Protein AF-A0AAV3XRW1-F1 (afdb_monomer)

Radius of gyration: 23.7 Å; Cα contacts (8 Å, |Δi|>4): 310; chains: 1; bounding box: 44×61×62 Å

Solvent-accessible surface area (backbone atoms only — not comparable to full-atom values): 14346 Å² total; per-residue (Å²): 98,43,77,52,99,84,25,43,37,48,88,92,48,74,43,81,71,95,74,66,72,82,42,65,64,51,39,52,52,72,73,30,58,70,76,50,48,45,75,41,77,68,77,90,74,94,67,92,85,76,93,80,74,84,30,53,47,62,54,96,82,40,82,41,84,48,72,47,81,40,60,55,81,83,77,83,74,53,82,93,58,53,68,30,89,36,60,28,43,40,49,83,52,73,58,31,38,38,40,41,46,98,59,70,52,78,46,62,39,24,60,94,51,70,74,60,59,69,59,46,52,52,40,50,53,52,36,51,52,46,41,43,75,61,36,58,88,48,37,46,72,69,44,79,44,75,60,87,96,41,83,41,82,42,77,38,55,76,47,83,90,70,83,83,76,58,75,50,73,66,33,51,54,42,52,48,54,42,49,48,54,54,48,52,37,52,53,46,26,53,53,41,33,48,49,52,52,45,55,53,26,49,56,15,52,45,74,44,64,73,96,72,61,61,71,63,47,39,76,80,41,39,72,54,35,71,62,28,40,48,66,56,44,55,56,54,51,68,70,73,94

Nearest PDB structures (foldseek):
  7x3h-assembly1_A  TM=5.687E-01  e=5.439E-01  Clostridium botulinum
  3qku-assembly2_B  TM=2.071E-01  e=6.505E+00  Pyrococcus furiosus
  5c6d-assembly1_A  TM=1.950E-01  e=2.681E+00  Homo sapiens
  5gg4-assembly1_B  TM=1.757E-01  e=4.301E+00  Homo sapiens
  5gg4-assembly1_A  TM=1.624E-01  e=5.448E+00  Homo sapiens

Sequence (241 aa):
MRWKDNQLVWGKLKLLPIIDKDNPVIRHGLNSPVKYVRLLWHARCSTWGNPKTALARELNGKRRWYVQLINSGMPYQKEKNYVADGVISLDLNISNIAFVGDNAGLLPFADKVPTYSREIKALQRQMQRSQRCSNPENYETDCTSRVGRRTVVKKGKPKQGKRQWKKSKTYQKIARKKRELERRKSAYTKSQNRKIVNEILRHGKHIKTENVSVKSWQKRYGKAISAKSPGFVQSELARIS

Structure (mmCIF, N/CA/C/O backbone):
data_AF-A0AAV3XRW1-F1
#
_entry.id   AF-A0AAV3XRW1-F1
#
loop_
_atom_site.group_PDB
_atom_site.id
_atom_site.type_symbol
_atom_site.label_atom_id
_atom_site.label_alt_id
_atom_site.label_comp_id
_atom_site.label_asym_id
_atom_site.label_entity_id
_atom_site.label_seq_id
_atom_site.pdbx_PDB_ins_code
_atom_site.Cartn_x
_atom_site.Cartn_y
_atom_site.Cartn_z
_atom_site.occupancy
_atom_site.B_iso_or_equiv
_atom_site.auth_seq_id
_atom_site.auth_comp_id
_atom_site.auth_asym_id
_atom_site.auth_atom_id
_atom_site.pdbx_PDB_model_num
ATOM 1 N N . MET A 1 1 ? -3.288 -26.812 -5.254 1.00 86.56 1 MET A N 1
ATOM 2 C CA . MET A 1 1 ? -4.308 -25.945 -5.891 1.00 86.56 1 MET A CA 1
ATOM 3 C C . MET A 1 1 ? -3.853 -25.680 -7.311 1.00 86.56 1 MET A C 1
ATOM 5 O O . MET A 1 1 ? -2.663 -25.463 -7.499 1.00 86.56 1 MET A O 1
ATOM 9 N N . ARG A 1 2 ? -4.747 -25.750 -8.295 1.00 90.44 2 ARG A N 1
ATOM 10 C CA . ARG A 1 2 ? -4.391 -25.605 -9.714 1.00 90.44 2 ARG A CA 1
ATOM 11 C C . ARG A 1 2 ? -5.426 -24.775 -10.459 1.00 90.44 2 ARG A C 1
ATOM 13 O O . ARG A 1 2 ? -6.566 -24.673 -10.012 1.00 90.44 2 ARG A O 1
ATOM 20 N N . TRP A 1 3 ? -5.013 -24.201 -11.579 1.00 90.50 3 TRP A N 1
ATOM 21 C CA . TRP A 1 3 ? -5.903 -23.546 -12.526 1.00 90.50 3 TRP A CA 1
ATOM 22 C C . TRP A 1 3 ? -6.197 -24.515 -13.664 1.00 90.50 3 TRP A C 1
ATOM 24 O O . TRP A 1 3 ? -5.258 -25.062 -14.239 1.00 90.50 3 TRP A O 1
ATOM 34 N N . LYS A 1 4 ? -7.472 -24.778 -13.947 1.00 89.25 4 LYS A N 1
ATOM 35 C CA . LYS A 1 4 ? -7.891 -25.676 -15.028 1.00 89.25 4 LYS A CA 1
ATOM 36 C C . LYS A 1 4 ? -9.239 -25.220 -15.575 1.00 89.25 4 LYS A C 1
ATOM 38 O O . LYS A 1 4 ? -10.095 -24.838 -14.784 1.00 89.25 4 LYS A O 1
ATOM 43 N N . ASP A 1 5 ? -9.417 -25.253 -16.893 1.00 87.75 5 ASP A N 1
ATOM 44 C CA . ASP A 1 5 ? -10.692 -24.963 -17.567 1.00 87.75 5 ASP A CA 1
ATOM 45 C C . ASP A 1 5 ? -11.278 -23.585 -17.187 1.00 87.75 5 ASP A C 1
ATOM 47 O O . ASP A 1 5 ? -12.483 -23.423 -17.021 1.00 87.75 5 ASP A O 1
ATOM 51 N N . ASN A 1 6 ? -10.412 -22.578 -17.003 1.00 88.19 6 ASN A N 1
ATOM 52 C CA . ASN A 1 6 ? -10.758 -21.240 -16.490 1.00 88.19 6 ASN A CA 1
ATOM 53 C C . ASN A 1 6 ? -11.362 -21.219 -15.075 1.00 88.19 6 ASN A C 1
ATOM 55 O O . ASN A 1 6 ? -12.073 -20.283 -14.703 1.00 88.19 6 ASN A O 1
ATOM 59 N N . GLN A 1 7 ? -11.056 -22.231 -14.267 1.00 90.69 7 GLN A N 1
ATOM 60 C CA . GLN A 1 7 ? -11.514 -22.360 -12.892 1.00 90.69 7 GLN A CA 1
ATOM 61 C C . GLN A 1 7 ? -10.353 -22.617 -11.942 1.00 90.69 7 GLN A C 1
ATOM 63 O O . GLN A 1 7 ? -9.319 -23.201 -12.283 1.00 90.69 7 GLN A O 1
ATOM 68 N N . LEU A 1 8 ? -10.563 -22.221 -10.691 1.00 90.69 8 LEU A N 1
ATOM 69 C CA . LEU A 1 8 ? -9.693 -22.623 -9.607 1.00 90.69 8 LEU A CA 1
ATOM 70 C C . LEU A 1 8 ? -10.144 -23.974 -9.059 1.00 90.69 8 LEU A C 1
ATOM 72 O O . LEU A 1 8 ? -11.273 -24.105 -8.589 1.00 90.69 8 LEU A O 1
ATOM 76 N N . VAL A 1 9 ? -9.236 -24.946 -9.042 1.00 92.19 9 VAL A N 1
ATOM 77 C CA . VAL A 1 9 ? -9.485 -26.281 -8.494 1.00 92.19 9 VAL A CA 1
ATOM 78 C C . VAL A 1 9 ? -8.618 -26.514 -7.258 1.00 92.19 9 VAL A C 1
ATOM 80 O O . VAL A 1 9 ? -7.381 -26.448 -7.305 1.00 92.19 9 VAL A O 1
ATOM 83 N N . TRP A 1 10 ? -9.266 -26.832 -6.138 1.00 89.75 10 TRP A N 1
ATOM 84 C CA . TRP A 1 10 ? -8.613 -27.206 -4.887 1.00 89.75 10 TRP A CA 1
ATOM 85 C C . TRP A 1 10 ? -9.300 -28.429 -4.266 1.00 89.75 10 TRP A C 1
ATOM 87 O O . TRP A 1 10 ? -10.331 -28.322 -3.608 1.00 89.75 10 TRP A O 1
ATOM 97 N N . GLY A 1 11 ? -8.743 -29.619 -4.510 1.00 88.50 11 GLY A N 1
ATOM 98 C CA . GLY A 1 11 ? -9.411 -30.875 -4.155 1.00 88.50 11 GLY A CA 1
ATOM 99 C C . GLY A 1 11 ? -10.716 -31.028 -4.942 1.00 88.50 11 GLY A C 1
ATOM 100 O O . GLY A 1 11 ? -10.707 -30.916 -6.167 1.00 88.50 11 GLY A O 1
ATOM 101 N N . LYS A 1 12 ? -11.834 -31.235 -4.235 1.00 90.56 12 LYS A N 1
ATOM 102 C CA . LYS A 1 12 ? -13.187 -31.288 -4.822 1.00 90.56 12 LYS A CA 1
ATOM 103 C C . LYS A 1 12 ? -13.802 -29.900 -5.058 1.00 90.56 12 LYS A C 1
ATOM 105 O O . LYS A 1 12 ? -14.789 -29.788 -5.777 1.00 90.56 12 LYS A O 1
ATOM 110 N N . LEU A 1 13 ? -13.229 -28.843 -4.475 1.00 89.81 13 LEU A N 1
ATOM 111 C CA . LEU A 1 13 ? -13.735 -27.482 -4.616 1.00 89.81 13 LEU A CA 1
ATOM 112 C C . LEU A 1 13 ? -13.344 -26.910 -5.984 1.00 89.81 13 LEU A C 1
ATOM 114 O O . LEU A 1 13 ? -12.156 -26.796 -6.300 1.00 89.81 13 LEU A O 1
ATOM 118 N N . LYS A 1 14 ? -14.350 -26.511 -6.765 1.00 91.38 14 LYS A N 1
ATOM 119 C CA . LYS A 1 14 ? -14.199 -25.767 -8.019 1.00 91.38 14 LYS A CA 1
ATOM 120 C C . LYS A 1 14 ? -14.802 -24.380 -7.836 1.00 91.38 14 LYS A C 1
ATOM 122 O O . LYS A 1 14 ? -15.949 -24.263 -7.416 1.00 91.38 14 LYS A O 1
ATOM 127 N N . LEU A 1 15 ? -14.026 -23.334 -8.105 1.00 90.06 15 LEU A N 1
ATOM 128 C CA . LEU A 1 15 ? -14.470 -21.948 -7.961 1.00 90.06 15 LEU A CA 1
ATOM 129 C C . LEU A 1 15 ? -14.326 -21.198 -9.277 1.00 90.06 15 LEU A C 1
ATOM 131 O O . LEU A 1 15 ? -13.258 -21.209 -9.898 1.00 90.06 15 LEU A O 1
ATOM 135 N N . LEU A 1 16 ? -15.393 -20.488 -9.644 1.00 90.12 16 LEU A N 1
ATOM 136 C CA . LEU A 1 16 ? -15.370 -19.548 -10.751 1.00 90.12 16 LEU A CA 1
ATOM 137 C C . LEU A 1 16 ? -14.668 -18.249 -10.319 1.00 90.12 16 LEU A C 1
ATOM 139 O O . LEU A 1 16 ? -15.019 -17.660 -9.290 1.00 90.12 16 LEU A O 1
ATOM 143 N N . PRO A 1 17 ? -13.656 -17.798 -11.072 1.00 87.88 17 PRO A N 1
ATOM 144 C CA . PRO A 1 17 ? -12.938 -16.566 -10.792 1.00 87.88 17 PRO A CA 1
ATOM 145 C C . PRO A 1 17 ? -13.778 -15.340 -11.180 1.00 87.88 17 PRO A C 1
ATOM 147 O O . PRO A 1 17 ? -14.422 -15.315 -12.225 1.00 87.88 17 PRO A O 1
ATOM 150 N N . ILE A 1 18 ? -13.702 -14.272 -10.384 1.00 88.31 18 ILE A N 1
ATOM 151 C CA . ILE A 1 18 ? -14.182 -12.946 -10.800 1.00 88.31 18 ILE A CA 1
ATOM 152 C C . ILE A 1 18 ? -13.003 -12.233 -11.465 1.00 88.31 18 ILE A C 1
ATOM 154 O O . ILE A 1 18 ? -12.122 -11.713 -10.775 1.00 88.31 18 ILE A O 1
ATOM 158 N N . ILE A 1 19 ? -12.966 -12.261 -12.795 1.00 88.38 19 ILE A N 1
ATOM 159 C CA . ILE A 1 19 ? -11.892 -11.702 -13.623 1.00 88.38 19 ILE A CA 1
ATOM 160 C C . ILE A 1 19 ? -12.474 -10.879 -14.768 1.00 88.38 19 ILE A C 1
ATOM 162 O O . ILE A 1 19 ? -13.471 -11.258 -15.373 1.00 88.38 19 ILE A O 1
ATOM 166 N N . ASP A 1 20 ? -11.814 -9.767 -15.063 1.00 88.31 20 ASP A N 1
ATOM 167 C CA . ASP A 1 20 ? -12.063 -8.966 -16.256 1.00 88.31 20 ASP A CA 1
ATOM 168 C C . ASP A 1 20 ? -11.230 -9.549 -17.409 1.00 88.31 20 ASP A C 1
ATOM 170 O O . ASP A 1 20 ? -10.000 -9.450 -17.403 1.00 88.31 20 ASP A O 1
ATOM 174 N N . LYS A 1 21 ? -11.895 -10.227 -18.351 1.00 85.62 21 LYS A N 1
ATOM 175 C CA . LYS A 1 21 ? -11.248 -10.895 -19.494 1.00 85.62 21 LYS A CA 1
ATOM 176 C C . LYS A 1 21 ? -10.843 -9.917 -20.602 1.00 85.62 21 LYS A C 1
ATOM 178 O O . LYS A 1 21 ? -10.033 -10.276 -21.464 1.00 85.62 21 LYS A O 1
ATOM 183 N N . ASP A 1 22 ? -11.368 -8.697 -20.566 1.00 89.50 22 ASP A N 1
ATOM 184 C CA . ASP A 1 22 ? -11.094 -7.674 -21.571 1.00 89.50 22 ASP A CA 1
ATOM 185 C C . ASP A 1 22 ? -9.800 -6.922 -21.279 1.00 89.50 22 ASP A C 1
ATOM 187 O O . ASP A 1 22 ? -9.173 -6.355 -22.174 1.00 89.50 22 ASP A O 1
ATOM 191 N N . ASN A 1 23 ? -9.321 -7.004 -20.037 1.00 91.62 23 ASN A N 1
ATOM 192 C CA . ASN A 1 23 ? -8.037 -6.452 -19.659 1.00 91.62 23 ASN A CA 1
ATOM 193 C C . ASN A 1 23 ? -6.874 -7.192 -20.359 1.00 91.62 23 ASN A C 1
ATOM 195 O O . ASN A 1 23 ? -6.651 -8.376 -20.079 1.00 91.62 23 ASN A O 1
ATOM 199 N N . PRO A 1 24 ? -6.047 -6.508 -21.176 1.00 92.31 24 PRO A N 1
ATOM 200 C CA . PRO A 1 24 ? -4.989 -7.157 -21.955 1.00 92.31 24 PRO A CA 1
ATOM 201 C C . PRO A 1 24 ? -3.929 -7.836 -21.077 1.00 92.31 24 PRO A C 1
ATOM 203 O O . PRO A 1 24 ? -3.410 -8.889 -21.436 1.00 92.31 24 PRO A O 1
ATOM 206 N N . VAL A 1 25 ? -3.659 -7.298 -19.880 1.00 90.75 25 VAL A N 1
ATOM 207 C CA . VAL A 1 25 ? -2.708 -7.897 -18.927 1.00 90.75 25 VAL A CA 1
ATOM 208 C C . VAL A 1 25 ? -3.243 -9.219 -18.379 1.00 90.75 25 VAL A C 1
ATOM 210 O O . VAL A 1 25 ? -2.494 -10.185 -18.245 1.00 90.75 25 VAL A O 1
ATOM 213 N N . ILE A 1 26 ? -4.537 -9.260 -18.041 1.00 91.19 26 ILE A N 1
ATOM 214 C CA . ILE A 1 26 ? -5.182 -10.473 -17.524 1.00 91.19 26 ILE A CA 1
ATOM 215 C C . ILE A 1 26 ? -5.251 -11.513 -18.635 1.00 91.19 26 ILE A C 1
ATOM 217 O O . ILE A 1 26 ? -4.878 -12.657 -18.403 1.00 91.19 26 ILE A O 1
ATOM 221 N N . ARG A 1 27 ? -5.654 -11.108 -19.842 1.00 91.94 27 ARG A N 1
ATOM 222 C CA . ARG A 1 27 ? -5.711 -11.976 -21.021 1.00 91.94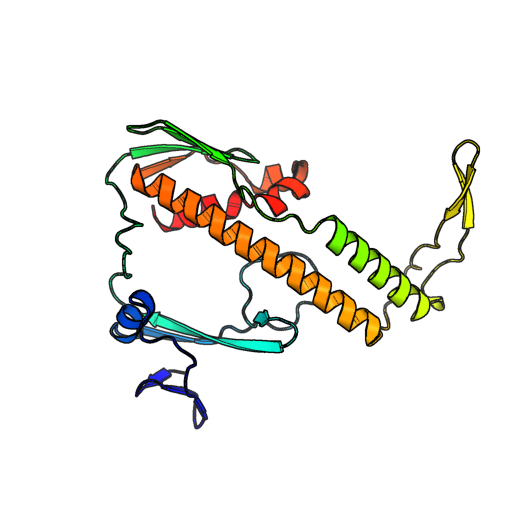 27 ARG A CA 1
ATOM 223 C C . ARG A 1 27 ? -4.355 -12.617 -21.324 1.00 91.94 27 ARG A C 1
ATOM 225 O O . ARG A 1 27 ? -4.279 -13.837 -21.422 1.00 91.94 27 ARG A O 1
ATOM 232 N N . HIS A 1 28 ? -3.281 -11.825 -21.370 1.00 92.38 28 HIS A N 1
ATOM 233 C CA . HIS A 1 28 ? -1.912 -12.334 -21.539 1.00 92.38 28 HIS A CA 1
ATOM 234 C C . HIS A 1 28 ? -1.535 -13.343 -20.453 1.00 92.38 28 HIS A C 1
ATOM 236 O O . HIS A 1 28 ? -1.019 -14.419 -20.743 1.00 92.38 28 HIS A O 1
ATOM 242 N N . GLY A 1 29 ? -1.836 -13.017 -19.193 1.00 91.25 29 GLY A N 1
ATOM 243 C CA . GLY A 1 29 ? -1.586 -13.908 -18.063 1.00 91.25 29 GLY A CA 1
ATOM 244 C C . GLY A 1 29 ? -2.379 -15.216 -18.134 1.00 91.25 29 GLY A C 1
ATOM 245 O O . GLY A 1 29 ? -1.841 -16.262 -17.800 1.00 91.25 29 GLY A O 1
ATOM 246 N N . LEU A 1 30 ? -3.633 -15.197 -18.587 1.00 90.62 30 LEU A N 1
ATOM 247 C CA . LEU A 1 30 ? -4.445 -16.412 -18.730 1.00 90.62 30 LEU A CA 1
ATOM 248 C C . LEU A 1 30 ? -3.988 -17.294 -19.898 1.00 90.62 30 LEU A C 1
ATOM 250 O O . LEU A 1 30 ? -4.107 -18.512 -19.803 1.00 90.62 30 LEU A O 1
ATOM 254 N N . ASN A 1 31 ? -3.432 -16.688 -20.948 1.00 91.19 31 ASN A N 1
ATOM 255 C CA . ASN A 1 31 ? -2.865 -17.399 -22.096 1.00 91.19 31 ASN A CA 1
ATOM 256 C C . ASN A 1 31 ? -1.447 -17.932 -21.827 1.00 91.19 31 ASN A C 1
ATOM 258 O O . ASN A 1 31 ? -0.942 -18.762 -22.577 1.00 91.19 31 ASN A O 1
ATOM 262 N N . SER A 1 32 ? -0.793 -17.467 -20.761 1.00 92.25 32 SER A N 1
ATOM 263 C CA . SER A 1 32 ? 0.550 -17.906 -20.384 1.00 92.25 32 SER A CA 1
ATOM 264 C C . SER A 1 32 ? 0.505 -19.189 -19.543 1.00 92.25 32 SER A C 1
ATOM 266 O O . SER A 1 32 ? -0.357 -19.303 -18.663 1.00 92.25 32 SER A O 1
ATOM 268 N N . PRO A 1 33 ? 1.470 -20.119 -19.686 1.00 92.56 33 PRO A N 1
ATOM 269 C CA . PRO A 1 33 ? 1.486 -21.335 -18.881 1.00 92.56 33 PRO A CA 1
ATOM 270 C C . PRO A 1 33 ? 1.571 -21.008 -17.383 1.00 92.56 33 PRO A C 1
ATOM 272 O O . PRO A 1 33 ? 2.365 -20.168 -16.944 1.00 92.56 33 PRO A O 1
ATOM 275 N N . VAL A 1 34 ? 0.721 -21.649 -16.580 1.00 92.75 34 VAL A N 1
ATOM 276 C CA . VAL A 1 34 ? 0.652 -21.429 -15.128 1.00 92.75 34 VAL A CA 1
ATOM 277 C C . VAL A 1 34 ? 1.646 -22.364 -14.441 1.00 92.75 34 VAL A C 1
ATOM 279 O O . VAL A 1 34 ? 1.444 -23.574 -14.436 1.00 92.75 34 VAL A O 1
ATOM 282 N N . LYS A 1 35 ? 2.691 -21.816 -13.806 1.00 92.06 35 LYS A N 1
ATOM 283 C CA . LYS A 1 35 ? 3.662 -22.600 -13.020 1.00 92.06 35 LYS A CA 1
ATOM 284 C C . LYS A 1 35 ? 3.025 -23.151 -11.752 1.00 92.06 35 LYS A C 1
ATOM 286 O O . LYS A 1 35 ? 3.121 -24.332 -11.446 1.00 92.06 35 LYS A O 1
ATOM 291 N N . TYR A 1 36 ? 2.399 -22.267 -10.983 1.00 91.44 36 TYR A N 1
ATOM 292 C CA . TYR A 1 36 ? 1.694 -22.641 -9.767 1.00 91.44 36 TYR A CA 1
ATOM 293 C C . TYR A 1 36 ? 0.658 -21.589 -9.394 1.00 91.44 36 TYR A C 1
ATOM 295 O O . TYR A 1 36 ? 0.683 -20.442 -9.847 1.00 91.44 36 TYR A O 1
ATOM 303 N N . VAL A 1 37 ? -0.264 -21.993 -8.528 1.00 90.75 37 VAL A N 1
ATOM 304 C CA . VAL A 1 37 ? -1.310 -21.123 -8.007 1.00 90.75 37 VAL A CA 1
ATOM 305 C C . VAL A 1 37 ? -1.124 -20.994 -6.506 1.00 90.75 37 VAL A C 1
ATOM 307 O O . VAL A 1 37 ? -1.083 -21.998 -5.794 1.00 90.75 37 VAL A O 1
ATOM 310 N N . ARG A 1 38 ? -1.041 -19.758 -6.009 1.00 87.56 38 ARG A N 1
ATOM 311 C CA . ARG A 1 38 ? -0.928 -19.492 -4.572 1.00 87.5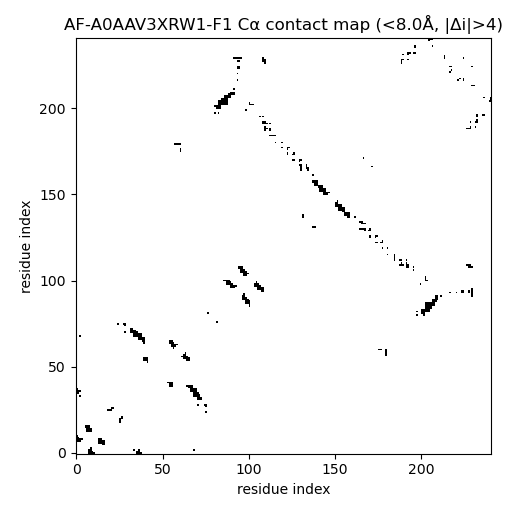6 38 ARG A CA 1
ATOM 312 C C . ARG A 1 38 ? -2.168 -18.800 -4.036 1.00 87.56 38 ARG A C 1
ATOM 314 O O . ARG A 1 38 ? -2.668 -17.834 -4.618 1.00 87.56 38 ARG A O 1
ATOM 321 N N . LEU A 1 39 ? -2.648 -19.289 -2.897 1.00 82.75 39 LEU A N 1
ATOM 322 C CA . LEU A 1 39 ? -3.676 -18.601 -2.136 1.00 82.75 39 LEU A CA 1
ATOM 323 C C . LEU A 1 39 ? -3.000 -17.460 -1.392 1.00 82.75 39 LEU A C 1
ATOM 325 O O . LEU A 1 39 ? -1.979 -17.652 -0.729 1.00 82.75 39 LEU A O 1
ATOM 329 N N . LEU A 1 40 ? -3.575 -16.271 -1.480 1.00 74.19 40 LEU A N 1
ATOM 330 C CA . LEU A 1 40 ? -3.111 -15.174 -0.661 1.00 74.19 40 LEU A CA 1
ATOM 331 C C . LEU A 1 40 ? -3.726 -15.334 0.747 1.00 74.19 40 LEU A C 1
ATOM 333 O O . LEU A 1 40 ? -4.891 -15.012 0.962 1.00 74.19 40 LEU A O 1
ATOM 337 N N . TRP A 1 41 ? -2.951 -15.850 1.715 1.00 54.16 41 TRP A N 1
ATOM 338 C CA . TRP A 1 41 ? -3.366 -16.043 3.117 1.00 54.16 41 TRP A CA 1
ATOM 339 C C . TRP A 1 41 ? -2.538 -15.217 4.122 1.00 54.16 41 TRP A C 1
ATOM 341 O O . TRP A 1 41 ? -1.315 -15.294 4.126 1.00 54.16 41 TRP A O 1
ATOM 351 N N . HIS A 1 42 ? -3.205 -14.503 5.041 1.00 54.38 42 HIS A N 1
ATOM 352 C CA . HIS A 1 42 ? -2.653 -14.165 6.364 1.00 54.38 42 HIS A CA 1
ATOM 353 C C . HIS A 1 42 ? -3.749 -14.176 7.437 1.00 54.38 42 HIS A C 1
ATOM 355 O O . HIS A 1 42 ? -4.873 -13.709 7.220 1.00 54.38 42 HIS A O 1
ATOM 361 N N . ALA A 1 43 ? -3.386 -14.690 8.613 1.00 38.50 43 ALA A N 1
ATOM 362 C CA . ALA A 1 43 ? -4.174 -14.623 9.832 1.00 38.50 43 ALA A CA 1
ATOM 363 C C . ALA A 1 43 ? -4.232 -13.182 10.365 1.00 38.50 43 ALA A C 1
ATOM 365 O O . ALA A 1 43 ? -3.369 -12.351 10.079 1.00 38.50 43 ALA A O 1
ATOM 366 N N . ARG A 1 44 ? -5.274 -12.880 11.146 1.00 36.31 44 ARG A N 1
ATOM 367 C CA . ARG A 1 44 ? -5.440 -11.600 11.846 1.00 36.31 44 ARG A CA 1
ATOM 368 C C . ARG A 1 44 ? -4.184 -11.306 12.679 1.00 36.31 44 ARG A C 1
ATOM 370 O O . ARG A 1 44 ? -4.053 -11.857 13.762 1.00 36.31 44 ARG A O 1
ATOM 377 N N . CYS A 1 45 ? -3.299 -10.421 12.224 1.00 33.16 45 CYS A N 1
ATOM 378 C CA . CYS A 1 45 ? -2.285 -9.863 13.112 1.00 33.16 45 CYS A CA 1
ATOM 379 C C . CYS A 1 45 ? -2.927 -8.716 13.900 1.00 33.16 45 CYS A C 1
ATOM 381 O O . CYS A 1 45 ? -3.338 -7.696 13.342 1.00 33.16 45 CYS A O 1
ATOM 383 N N . SER A 1 46 ? -3.085 -8.925 15.203 1.00 35.12 46 SER A N 1
ATOM 384 C CA . SER A 1 46 ? -3.602 -7.951 16.165 1.00 35.12 46 SER A CA 1
ATOM 385 C C . SER A 1 46 ? -2.568 -6.909 16.602 1.00 35.12 46 SER A C 1
ATOM 387 O O . SER A 1 46 ? -2.871 -6.111 17.488 1.00 35.12 46 SER A O 1
ATOM 389 N N . THR A 1 47 ? -1.385 -6.856 15.990 1.00 30.50 47 THR A N 1
ATOM 390 C CA . THR A 1 47 ? -0.294 -5.972 16.409 1.00 30.50 47 THR A CA 1
ATOM 391 C C . THR A 1 47 ? 0.303 -5.199 15.235 1.00 30.50 47 THR A C 1
ATOM 393 O O . THR A 1 47 ? 0.483 -5.691 14.124 1.00 30.50 47 THR A O 1
ATOM 396 N N . TRP A 1 48 ? 0.520 -3.912 15.495 1.00 36.09 48 TRP A N 1
ATOM 397 C CA . TRP A 1 48 ? 1.083 -2.929 14.581 1.00 36.09 48 TRP A CA 1
ATOM 398 C C . TRP A 1 48 ? 2.516 -3.297 14.187 1.00 36.09 48 TRP A C 1
ATOM 400 O O . TRP A 1 48 ? 3.327 -3.563 15.065 1.00 36.09 48 TRP A O 1
ATOM 410 N N . GLY A 1 49 ? 2.842 -3.200 12.893 1.00 34.50 49 GLY A N 1
ATOM 411 C CA . GLY A 1 49 ? 4.239 -3.083 12.456 1.00 34.50 49 GLY A CA 1
ATOM 412 C C . GLY A 1 49 ? 4.725 -4.062 11.388 1.00 34.50 49 GLY A C 1
ATOM 413 O O . GLY A 1 49 ? 5.757 -4.678 11.592 1.00 34.50 49 GLY A O 1
ATOM 414 N N . ASN A 1 50 ? 4.046 -4.182 10.240 1.00 33.50 50 ASN A N 1
ATOM 415 C CA . ASN A 1 50 ? 4.714 -4.337 8.932 1.00 33.50 50 ASN A CA 1
ATOM 416 C C . ASN A 1 50 ? 3.679 -4.333 7.788 1.00 33.50 50 ASN A C 1
ATOM 418 O O . ASN A 1 50 ? 2.871 -5.257 7.702 1.00 33.50 50 ASN A O 1
ATOM 422 N N . PRO A 1 51 ? 3.664 -3.345 6.875 1.00 40.66 51 PRO A N 1
ATOM 423 C CA . PRO A 1 51 ? 2.750 -3.333 5.739 1.00 40.66 51 PRO A CA 1
ATOM 424 C C . PRO A 1 51 ? 3.379 -4.056 4.540 1.00 40.66 51 PRO A C 1
ATOM 426 O O . PRO A 1 51 ? 3.484 -3.491 3.456 1.00 40.66 51 PRO A O 1
ATOM 429 N N . LYS A 1 52 ? 3.822 -5.306 4.700 1.00 36.16 52 LYS A N 1
ATOM 430 C CA . LYS A 1 52 ? 4.286 -6.102 3.556 1.00 36.16 52 LYS A CA 1
ATOM 431 C C . LYS A 1 52 ? 3.166 -7.029 3.091 1.00 36.16 52 LYS A C 1
ATOM 433 O O . LYS A 1 52 ? 3.124 -8.206 3.401 1.00 36.16 52 LYS A O 1
ATOM 438 N N . THR A 1 53 ? 2.294 -6.437 2.269 1.00 39.78 53 THR A N 1
ATOM 439 C CA . THR A 1 53 ? 1.359 -7.109 1.342 1.00 39.78 53 THR A CA 1
ATOM 440 C C . THR A 1 53 ? 0.087 -7.693 1.984 1.00 39.78 53 THR A C 1
ATOM 442 O O . THR A 1 53 ? 0.116 -8.674 2.708 1.00 39.78 53 THR A O 1
ATOM 445 N N . ALA A 1 54 ? -1.075 -7.088 1.701 1.00 38.97 54 ALA A N 1
ATOM 446 C CA . ALA A 1 54 ? -2.379 -7.515 2.224 1.00 38.97 54 ALA A CA 1
ATOM 447 C C . ALA A 1 54 ? -2.970 -8.699 1.425 1.00 38.97 54 ALA A C 1
ATOM 449 O O . ALA A 1 54 ? -3.189 -8.563 0.218 1.00 38.97 54 ALA A O 1
ATOM 450 N N . LEU A 1 55 ? -3.247 -9.824 2.104 1.00 51.62 55 LEU A N 1
ATOM 451 C CA . LEU A 1 55 ? -3.574 -11.129 1.499 1.00 51.62 55 LEU A CA 1
ATOM 452 C C . LEU A 1 55 ? -5.058 -11.563 1.589 1.00 51.62 55 LEU A C 1
ATOM 454 O O . LEU A 1 55 ? -5.550 -12.190 0.665 1.00 51.62 55 LEU A O 1
ATOM 458 N N . ALA A 1 56 ? -5.838 -11.123 2.575 1.00 49.78 56 ALA A N 1
ATOM 459 C CA . ALA A 1 56 ? -7.294 -11.013 2.432 1.00 49.78 56 ALA A CA 1
ATOM 460 C C . ALA A 1 56 ? -7.610 -9.528 2.512 1.00 49.78 56 ALA A C 1
ATOM 462 O O . ALA A 1 56 ? -7.310 -8.882 3.520 1.00 49.78 56 ALA A O 1
ATOM 463 N N . ARG A 1 57 ? -8.151 -8.950 1.440 1.00 60.91 57 ARG A N 1
ATOM 464 C CA . ARG A 1 57 ? -8.495 -7.531 1.487 1.00 60.91 57 ARG A CA 1
ATOM 465 C C . ARG A 1 57 ? -9.867 -7.438 2.123 1.00 60.91 57 ARG A C 1
ATOM 467 O O . ARG A 1 57 ? -10.861 -7.864 1.539 1.00 60.91 57 ARG A O 1
ATOM 474 N N . GLU A 1 58 ? -9.911 -6.917 3.342 1.00 66.69 58 GLU A N 1
ATOM 475 C CA . GLU A 1 58 ? -11.146 -6.340 3.850 1.00 66.69 58 GLU A CA 1
ATOM 476 C C . GLU A 1 58 ? -11.383 -5.076 3.019 1.00 66.69 58 GLU A C 1
ATOM 478 O O . GLU A 1 58 ? -10.712 -4.064 3.211 1.00 66.69 58 GLU A O 1
ATOM 483 N N . LEU A 1 59 ? -12.250 -5.185 2.014 1.00 71.56 59 LEU A N 1
ATOM 484 C CA . LEU A 1 59 ? -12.657 -4.064 1.174 1.00 71.56 59 LEU A CA 1
ATOM 485 C C . LEU A 1 59 ? -14.048 -3.656 1.612 1.00 71.56 59 LEU A C 1
ATOM 487 O O . LEU A 1 59 ? -14.968 -4.477 1.595 1.00 71.56 59 LEU A O 1
ATOM 491 N N . ASN A 1 60 ? -14.191 -2.403 2.038 1.00 71.69 60 ASN A N 1
ATOM 492 C CA . ASN A 1 60 ? -15.464 -1.865 2.522 1.00 71.69 60 ASN A CA 1
ATOM 493 C C . ASN A 1 60 ? -16.090 -2.737 3.629 1.00 71.69 60 ASN A C 1
ATOM 495 O O . ASN A 1 60 ? -17.303 -2.912 3.700 1.00 71.69 60 ASN A O 1
ATOM 499 N N . GLY A 1 61 ? -15.257 -3.339 4.484 1.00 70.19 61 GLY A N 1
ATOM 500 C CA . GLY A 1 61 ? -15.726 -4.185 5.581 1.00 70.19 61 GLY A CA 1
ATOM 501 C C . GLY A 1 61 ? -16.099 -5.619 5.222 1.00 70.19 61 GLY A C 1
ATOM 502 O O . GLY A 1 61 ? -16.539 -6.348 6.109 1.00 70.19 61 GLY A O 1
ATOM 503 N N . LYS A 1 62 ? -15.940 -6.026 3.960 1.00 77.38 62 LYS A N 1
ATOM 504 C CA . LYS A 1 62 ? -16.171 -7.399 3.503 1.00 77.38 62 LYS A CA 1
ATOM 505 C C . LYS A 1 62 ? -14.833 -8.077 3.247 1.00 77.38 62 LYS A C 1
ATOM 507 O O . LYS A 1 62 ? -13.978 -7.531 2.550 1.00 77.38 62 LYS A O 1
ATOM 512 N N . ARG A 1 63 ? -14.646 -9.271 3.807 1.00 79.25 63 ARG A N 1
ATOM 513 C CA . ARG A 1 63 ? -13.451 -10.083 3.561 1.00 79.25 63 ARG A CA 1
ATOM 514 C C . ARG A 1 63 ? -13.536 -10.666 2.154 1.00 79.25 63 ARG A C 1
ATOM 516 O O . ARG A 1 63 ? -14.507 -11.342 1.838 1.00 79.25 63 ARG A O 1
ATOM 523 N N . ARG A 1 64 ? -12.523 -10.408 1.326 1.00 81.19 64 ARG A N 1
ATOM 524 C CA . ARG A 1 64 ? -12.386 -11.017 -0.001 1.00 81.19 64 ARG A CA 1
ATOM 525 C C . ARG A 1 64 ? -11.122 -11.861 -0.070 1.00 81.19 64 ARG A C 1
ATOM 527 O O . ARG A 1 64 ? -10.063 -11.431 0.398 1.00 81.19 64 ARG A O 1
ATOM 534 N N . TRP A 1 65 ? -11.263 -13.041 -0.658 1.00 80.62 65 TRP A N 1
ATOM 535 C CA . TRP A 1 65 ? -10.172 -13.970 -0.924 1.00 80.62 65 TRP A CA 1
ATOM 536 C C . TRP A 1 65 ? -9.618 -13.713 -2.315 1.00 80.62 65 TRP A C 1
ATOM 538 O O . TRP A 1 65 ? -10.377 -13.485 -3.254 1.00 80.62 65 TRP A O 1
ATOM 548 N N . TYR A 1 66 ? -8.296 -13.730 -2.428 1.00 84.19 66 TYR A N 1
ATOM 549 C CA . TYR A 1 66 ? -7.606 -13.566 -3.696 1.00 84.19 66 TYR A CA 1
ATOM 550 C C . TYR A 1 66 ? -6.704 -14.761 -3.924 1.00 84.19 66 TYR A C 1
ATOM 552 O O . TYR A 1 66 ? -6.045 -15.258 -3.008 1.00 84.19 66 TYR A O 1
ATOM 560 N N . VAL A 1 67 ? -6.656 -15.183 -5.175 1.00 86.38 67 VAL A N 1
ATOM 561 C CA . VAL A 1 67 ? -5.765 -16.227 -5.641 1.00 86.38 67 VAL A CA 1
ATOM 562 C C . VAL A 1 67 ? -4.879 -15.622 -6.706 1.00 86.38 67 VAL A C 1
ATOM 564 O O . VAL A 1 67 ? -5.345 -14.852 -7.543 1.00 86.38 67 VAL A O 1
ATOM 567 N N . GLN A 1 68 ? -3.588 -15.917 -6.624 1.00 88.81 68 GLN A N 1
ATOM 568 C CA . GLN A 1 68 ? -2.615 -15.424 -7.576 1.00 88.81 68 GLN A CA 1
ATOM 569 C C . GLN A 1 68 ? -2.113 -16.585 -8.422 1.00 88.81 68 GLN A C 1
ATOM 571 O O . GLN A 1 68 ? -1.530 -17.538 -7.899 1.00 88.81 68 GLN A O 1
ATOM 576 N N . LEU A 1 69 ? -2.334 -16.468 -9.727 1.00 91.19 69 LEU A N 1
ATOM 577 C CA . LEU A 1 69 ? -1.679 -17.303 -10.718 1.00 91.19 69 LEU A CA 1
ATOM 578 C C . LEU A 1 69 ? -0.259 -16.782 -10.926 1.00 91.19 69 LEU A C 1
ATOM 580 O O . LEU A 1 69 ? -0.050 -15.572 -11.043 1.00 91.19 69 LEU A O 1
ATOM 584 N N . ILE A 1 70 ? 0.710 -17.692 -10.900 1.00 91.62 70 ILE A N 1
ATOM 585 C CA . ILE A 1 70 ? 2.102 -17.395 -11.214 1.00 91.62 70 ILE A CA 1
ATOM 586 C C . ILE A 1 70 ? 2.413 -18.061 -12.543 1.00 91.62 70 ILE A C 1
ATOM 588 O O . ILE A 1 70 ? 2.420 -19.288 -12.643 1.00 91.62 70 ILE A O 1
ATOM 592 N N . ASN A 1 71 ? 2.644 -17.237 -13.555 1.00 93.00 71 ASN A N 1
ATOM 593 C CA . ASN A 1 71 ? 2.864 -17.673 -14.924 1.00 93.00 71 ASN A CA 1
ATOM 594 C C . ASN A 1 71 ? 4.357 -17.747 -15.260 1.00 93.00 71 ASN A C 1
ATOM 596 O O . ASN A 1 71 ? 5.184 -17.077 -14.638 1.00 93.00 71 ASN A O 1
ATOM 600 N N . SER A 1 72 ? 4.697 -18.584 -16.236 1.00 92.50 72 SER A N 1
ATOM 601 C CA . SER A 1 72 ? 6.002 -18.595 -16.898 1.00 92.50 72 SER A CA 1
ATOM 602 C C . SER A 1 72 ? 6.007 -17.696 -18.131 1.00 92.50 72 SER A C 1
ATOM 604 O O . SER A 1 72 ? 4.958 -17.463 -18.724 1.00 92.50 72 SER A O 1
ATOM 606 N N . GLY A 1 73 ? 7.200 -17.284 -18.557 1.00 90.44 73 GLY A N 1
ATOM 607 C CA . GLY A 1 73 ? 7.404 -16.496 -19.771 1.00 90.44 73 GLY A CA 1
ATOM 608 C C . GLY A 1 73 ? 7.588 -15.009 -19.490 1.00 90.44 73 GLY A C 1
ATOM 609 O O . GLY A 1 73 ? 7.781 -14.594 -18.343 1.00 90.44 73 GLY A O 1
ATOM 610 N N . MET A 1 74 ? 7.542 -14.218 -20.560 1.00 88.69 74 MET A N 1
ATOM 611 C CA . MET A 1 74 ? 7.736 -12.775 -20.485 1.00 88.69 74 MET A CA 1
ATOM 612 C C . MET A 1 74 ? 6.465 -12.079 -19.980 1.00 88.69 74 MET A C 1
ATOM 614 O O . MET A 1 74 ? 5.359 -12.376 -20.454 1.00 88.69 74 MET A O 1
ATOM 618 N N . PRO A 1 75 ? 6.587 -11.158 -19.005 1.00 88.56 75 PRO A N 1
ATOM 619 C CA . PRO A 1 75 ? 5.447 -10.398 -18.525 1.00 88.56 75 PRO A CA 1
ATOM 620 C C . PRO A 1 75 ? 4.926 -9.473 -19.627 1.00 88.56 75 PRO A C 1
ATOM 622 O O . PRO A 1 75 ? 5.696 -8.933 -20.416 1.00 88.56 75 PRO A O 1
ATOM 625 N N . TYR A 1 76 ? 3.614 -9.240 -19.640 1.00 89.62 76 TYR A N 1
ATOM 626 C CA . TYR A 1 76 ? 3.021 -8.271 -20.556 1.00 89.62 76 TYR A CA 1
ATOM 627 C C . TYR A 1 76 ? 3.550 -6.862 -20.265 1.00 89.62 76 TYR A C 1
ATOM 629 O O . TYR A 1 76 ? 3.284 -6.298 -19.193 1.00 89.62 76 TYR A O 1
ATOM 637 N N . GLN A 1 77 ? 4.256 -6.279 -21.229 1.00 86.88 77 GLN A N 1
ATOM 638 C CA . GLN A 1 77 ? 4.700 -4.896 -21.174 1.00 86.88 77 GLN A CA 1
ATOM 639 C C . GLN A 1 77 ? 3.628 -3.997 -21.785 1.00 86.88 77 GLN A C 1
ATOM 641 O O . GLN A 1 77 ? 3.258 -4.131 -22.946 1.00 86.88 77 GLN A O 1
ATOM 646 N N . LYS A 1 78 ? 3.101 -3.071 -20.982 1.00 87.31 78 LYS A N 1
ATOM 647 C CA . LYS A 1 78 ? 2.192 -2.043 -21.500 1.00 87.31 78 LYS A CA 1
ATOM 648 C C . LYS A 1 78 ? 2.995 -1.072 -22.356 1.00 87.31 78 LYS A C 1
ATOM 650 O O . LYS A 1 78 ? 4.032 -0.619 -21.888 1.00 87.31 78 LYS A O 1
ATOM 655 N N . GLU A 1 79 ? 2.448 -0.649 -23.490 1.00 85.81 79 GLU A N 1
ATOM 656 C CA . GLU A 1 79 ? 3.060 0.348 -24.389 1.00 85.81 79 GLU A CA 1
ATOM 657 C C . GLU A 1 79 ? 3.529 1.608 -23.643 1.00 85.81 79 GLU A C 1
ATOM 659 O O . GLU A 1 79 ? 4.645 2.081 -23.815 1.00 85.81 79 GLU A O 1
ATOM 664 N N . LYS A 1 80 ? 2.714 2.107 -22.703 1.00 86.38 80 LYS A N 1
ATOM 665 C CA . LYS A 1 80 ? 3.043 3.293 -21.889 1.00 86.38 80 LYS A CA 1
ATOM 666 C C . LYS A 1 80 ? 4.188 3.076 -20.887 1.00 86.38 80 LYS A C 1
ATOM 668 O O . LYS A 1 80 ? 4.674 4.049 -20.320 1.00 86.38 80 LYS A O 1
ATOM 673 N N . ASN A 1 81 ? 4.569 1.831 -20.614 1.00 86.62 81 ASN A N 1
ATOM 674 C CA . ASN A 1 81 ? 5.610 1.448 -19.658 1.00 86.62 81 ASN A CA 1
ATOM 675 C C . ASN A 1 81 ? 6.788 0.791 -20.397 1.00 86.62 81 ASN A C 1
ATOM 677 O O . ASN A 1 81 ? 7.253 -0.285 -20.004 1.00 86.62 81 ASN A O 1
ATOM 681 N N . TYR A 1 82 ? 7.230 1.405 -21.493 1.00 87.44 82 TYR A N 1
ATOM 682 C CA . TYR A 1 82 ? 8.485 1.024 -22.125 1.00 87.44 82 TYR A CA 1
ATOM 683 C C . TYR A 1 82 ? 9.662 1.327 -21.186 1.00 87.44 82 TYR A C 1
ATOM 685 O O . TYR A 1 82 ? 9.563 2.173 -20.294 1.00 87.44 82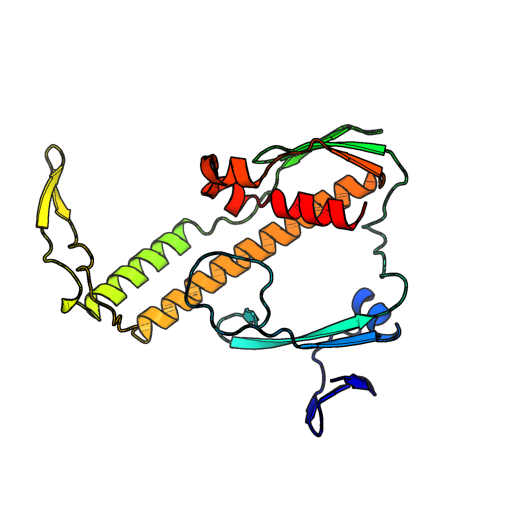 TYR A O 1
ATOM 693 N N . VAL A 1 83 ? 10.749 0.587 -21.367 1.00 88.56 83 VAL A N 1
ATOM 694 C CA . VAL A 1 83 ? 11.985 0.730 -20.596 1.00 88.56 83 VAL A CA 1
ATOM 695 C C . VAL A 1 83 ? 13.073 1.081 -21.595 1.00 88.56 83 VAL A C 1
ATOM 697 O O . VAL A 1 83 ? 13.236 0.355 -22.575 1.00 88.56 83 VAL A O 1
ATOM 700 N N . ALA A 1 84 ? 13.765 2.196 -21.380 1.00 89.38 84 ALA A N 1
ATOM 701 C CA . ALA A 1 84 ? 14.863 2.592 -22.250 1.00 89.38 84 ALA A CA 1
ATOM 702 C C . ALA A 1 84 ? 16.140 1.834 -21.888 1.00 89.38 84 ALA A C 1
ATOM 704 O O . ALA A 1 84 ? 16.372 1.481 -20.726 1.00 89.38 84 ALA A O 1
ATOM 705 N N . ASP A 1 85 ? 16.975 1.599 -22.894 1.00 89.75 85 ASP A N 1
ATOM 706 C CA . ASP A 1 85 ? 18.335 1.145 -22.663 1.00 89.75 85 ASP A CA 1
ATOM 707 C C . ASP A 1 85 ? 19.218 2.360 -22.388 1.00 89.75 85 ASP A C 1
ATOM 709 O O . ASP A 1 85 ? 19.271 3.278 -23.199 1.00 89.75 85 ASP A O 1
ATOM 713 N N . GLY A 1 86 ? 19.838 2.410 -21.214 1.00 90.19 86 GLY A N 1
ATOM 714 C CA . GLY A 1 86 ? 20.535 3.606 -20.754 1.00 90.19 86 GLY A CA 1
ATOM 715 C C . GLY A 1 86 ? 20.991 3.491 -19.309 1.00 90.19 86 GLY A C 1
ATOM 716 O O . GLY A 1 86 ? 20.423 2.721 -18.522 1.00 90.19 86 GLY A O 1
ATOM 717 N N . VAL A 1 87 ? 22.033 4.251 -18.972 1.00 93.12 87 VAL A N 1
ATOM 718 C CA . VAL A 1 87 ? 22.588 4.332 -17.618 1.00 93.12 87 VAL A CA 1
ATOM 719 C C . VAL A 1 87 ? 22.037 5.567 -16.923 1.00 93.12 87 VAL A C 1
ATOM 721 O O . VAL A 1 87 ? 22.140 6.673 -17.442 1.00 93.12 87 VAL A O 1
ATOM 724 N N . ILE A 1 88 ? 21.498 5.379 -15.722 1.00 94.25 88 ILE A N 1
ATOM 725 C CA . ILE A 1 88 ? 20.980 6.466 -14.893 1.00 94.25 88 ILE A CA 1
ATOM 726 C C . ILE A 1 88 ? 21.620 6.443 -13.509 1.00 94.25 88 ILE A C 1
ATOM 728 O O . ILE A 1 88 ? 21.799 5.383 -12.908 1.00 94.25 88 ILE A O 1
ATOM 732 N N . SER A 1 89 ? 21.936 7.623 -12.990 1.00 93.56 89 SER A N 1
ATOM 733 C CA . SER A 1 89 ? 22.396 7.828 -11.618 1.00 93.56 89 SER A CA 1
ATOM 734 C C . SER A 1 89 ? 21.242 8.352 -10.770 1.00 93.56 89 SER A C 1
ATOM 736 O O . SER A 1 89 ? 20.586 9.316 -11.157 1.00 93.56 89 SER A O 1
ATOM 738 N N . LEU A 1 90 ? 20.981 7.716 -9.629 1.00 94.06 90 LEU A N 1
ATOM 739 C CA . LEU A 1 90 ? 19.907 8.068 -8.704 1.00 94.06 90 LEU A CA 1
ATOM 740 C C . LEU A 1 90 ? 20.457 8.538 -7.364 1.00 94.06 90 LEU A C 1
ATOM 742 O O . LEU A 1 90 ? 21.238 7.825 -6.728 1.00 94.06 90 LEU A O 1
ATOM 746 N N . ASP A 1 91 ? 19.933 9.669 -6.907 1.00 92.12 91 ASP A N 1
ATOM 747 C CA . ASP A 1 91 ? 20.125 10.195 -5.559 1.00 92.12 91 ASP A CA 1
ATOM 748 C C . ASP A 1 91 ? 18.796 10.128 -4.796 1.00 92.12 91 ASP A C 1
ATOM 750 O O . ASP A 1 91 ? 17.752 10.621 -5.248 1.00 92.12 91 ASP A O 1
ATOM 754 N N . LEU A 1 92 ? 18.807 9.435 -3.658 1.00 91.44 92 LEU A N 1
ATOM 755 C CA . LEU A 1 92 ? 17.607 9.163 -2.883 1.00 91.44 92 LEU A CA 1
ATOM 756 C C . LEU A 1 92 ? 17.538 10.133 -1.708 1.00 91.44 92 LEU A C 1
ATOM 758 O O . LEU A 1 92 ? 18.462 10.246 -0.917 1.00 91.44 92 LEU A O 1
ATOM 762 N N . ASN A 1 93 ? 16.372 10.736 -1.491 1.00 90.31 93 ASN A N 1
ATOM 763 C CA . ASN A 1 93 ? 16.103 11.541 -0.304 1.00 90.31 93 ASN A CA 1
ATOM 764 C C . ASN A 1 93 ? 14.831 11.032 0.409 1.00 90.31 93 ASN A C 1
ATOM 766 O O . ASN A 1 93 ? 14.138 10.112 -0.028 1.00 90.31 93 ASN A O 1
ATOM 770 N N . ILE A 1 94 ? 14.491 11.610 1.558 1.00 87.94 94 ILE A N 1
ATOM 771 C CA . ILE A 1 94 ? 13.340 11.231 2.387 1.00 87.94 94 ILE A CA 1
ATOM 772 C C . ILE A 1 94 ? 12.012 11.471 1.651 1.00 87.94 94 ILE A C 1
ATOM 774 O O . ILE A 1 94 ? 11.045 10.723 1.846 1.00 87.94 94 ILE A O 1
ATOM 778 N N . SER A 1 95 ? 11.947 12.525 0.834 1.00 89.94 95 SER A N 1
ATOM 779 C CA . SER A 1 95 ? 10.700 13.015 0.231 1.00 89.94 95 SER A CA 1
ATOM 780 C C . SER A 1 95 ? 10.644 12.896 -1.287 1.00 89.94 95 SER A C 1
ATOM 782 O O . SER A 1 95 ? 9.556 13.000 -1.850 1.00 89.94 95 SER A O 1
ATOM 784 N N . ASN A 1 96 ? 11.779 12.682 -1.934 1.00 93.44 96 ASN A N 1
ATOM 785 C CA . ASN A 1 96 ? 11.976 12.791 -3.370 1.00 93.44 96 ASN A CA 1
ATOM 786 C C . ASN A 1 96 ? 13.158 11.919 -3.808 1.00 93.44 96 ASN A C 1
ATOM 788 O O . ASN A 1 96 ? 13.962 11.486 -2.985 1.00 93.44 96 ASN A O 1
ATOM 792 N N . ILE A 1 97 ? 13.216 11.648 -5.104 1.00 94.19 97 ILE A N 1
ATOM 793 C CA . ILE A 1 97 ? 14.325 10.975 -5.770 1.00 94.19 97 ILE A CA 1
ATOM 794 C C . ILE A 1 97 ? 14.771 11.841 -6.937 1.00 94.19 97 ILE A C 1
ATOM 796 O O . ILE A 1 97 ? 13.932 12.276 -7.730 1.00 94.19 97 ILE A O 1
ATOM 800 N N . ALA A 1 98 ? 16.062 12.132 -7.001 1.00 94.94 98 ALA A N 1
ATOM 801 C CA . ALA A 1 98 ? 16.668 12.782 -8.146 1.00 94.94 98 ALA A CA 1
ATOM 802 C C . ALA A 1 98 ? 17.257 11.715 -9.070 1.00 94.94 98 ALA A C 1
ATOM 804 O O . ALA A 1 98 ? 17.736 10.676 -8.610 1.00 94.94 98 ALA A O 1
ATOM 805 N N . PHE A 1 99 ? 17.198 11.965 -10.371 1.00 94.75 99 PHE A N 1
ATOM 806 C CA . PHE A 1 99 ? 17.836 11.122 -11.371 1.00 94.75 99 PHE A CA 1
ATOM 807 C C . PHE A 1 99 ? 18.601 11.975 -12.378 1.00 94.75 99 PHE A C 1
ATOM 809 O O . PHE A 1 99 ? 18.198 13.103 -12.667 1.00 94.75 99 PHE A O 1
ATOM 816 N N . VAL A 1 100 ? 19.686 11.413 -12.907 1.00 93.94 100 VAL A N 1
ATOM 817 C CA . VAL A 1 100 ? 20.505 11.989 -13.978 1.00 93.94 100 VAL A CA 1
ATOM 818 C C . VAL A 1 100 ? 20.853 10.886 -14.979 1.00 93.94 100 VAL A C 1
ATOM 820 O O . VAL A 1 100 ? 21.423 9.864 -14.602 1.00 93.94 100 VAL A O 1
ATOM 823 N N . GLY A 1 101 ? 20.504 11.098 -16.242 1.00 89.25 101 GLY A N 1
ATOM 824 C CA . GLY A 1 101 ? 20.915 10.317 -17.412 1.00 89.25 101 GLY A CA 1
ATOM 825 C C . GLY A 1 101 ? 21.021 11.275 -18.596 1.00 89.25 101 GLY A C 1
ATOM 826 O O . GLY A 1 101 ? 21.557 12.368 -18.428 1.00 89.25 101 GLY A O 1
ATOM 827 N N . ASP A 1 102 ? 20.410 10.940 -19.735 1.00 88.25 102 ASP A N 1
ATOM 828 C CA . ASP A 1 102 ? 20.264 11.888 -20.858 1.00 88.25 102 ASP A CA 1
ATOM 829 C C . ASP A 1 102 ? 19.487 13.151 -20.453 1.00 88.25 102 ASP A C 1
ATOM 831 O O . ASP A 1 102 ? 19.726 14.242 -20.958 1.00 88.25 102 ASP A O 1
ATOM 835 N N . ASN A 1 103 ? 18.566 12.995 -19.499 1.00 89.06 103 ASN A N 1
ATOM 836 C CA . ASN A 1 103 ? 17.847 14.076 -18.841 1.00 89.06 103 ASN A CA 1
ATOM 837 C C . ASN A 1 103 ? 18.020 13.975 -17.323 1.00 89.06 103 ASN A C 1
ATOM 839 O O . ASN A 1 103 ? 18.303 12.902 -16.781 1.00 89.06 103 ASN A O 1
ATOM 843 N N . ALA A 1 104 ? 17.785 15.086 -16.629 1.00 92.25 104 ALA A N 1
ATOM 844 C CA . ALA A 1 104 ? 17.768 15.140 -15.175 1.00 92.25 104 ALA A CA 1
ATOM 845 C C . ALA A 1 104 ? 16.388 15.548 -14.652 1.00 92.25 104 ALA A C 1
ATOM 847 O O . ALA A 1 104 ? 15.662 16.315 -15.286 1.00 92.25 104 ALA A O 1
ATOM 848 N N . GLY A 1 105 ? 16.026 15.055 -13.470 1.00 94.06 105 GLY A N 1
ATOM 849 C CA . GLY A 1 105 ? 14.746 15.390 -12.861 1.00 94.06 105 GLY A CA 1
ATOM 850 C C . GLY A 1 105 ? 14.673 15.072 -11.375 1.00 94.06 105 GLY A C 1
ATOM 851 O O . GLY A 1 105 ? 15.410 14.238 -10.853 1.00 94.06 105 GLY A 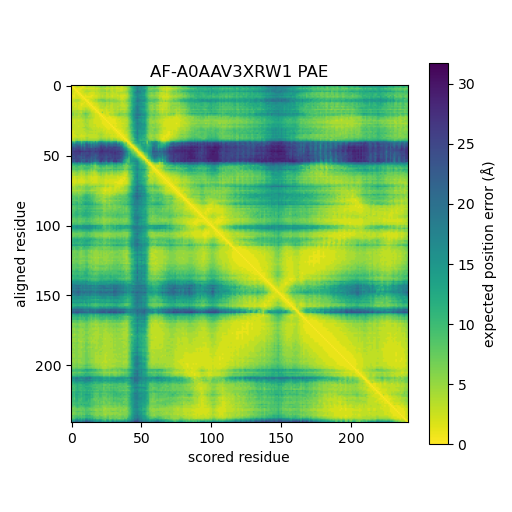O 1
ATOM 852 N N . LEU A 1 106 ? 13.741 15.741 -10.694 1.00 95.69 106 LEU A N 1
ATOM 853 C CA . LEU A 1 106 ? 13.438 15.538 -9.280 1.00 95.69 106 LEU A CA 1
ATOM 854 C C . LEU A 1 106 ? 11.988 15.080 -9.126 1.00 95.69 106 LEU A C 1
ATOM 856 O O . LEU A 1 10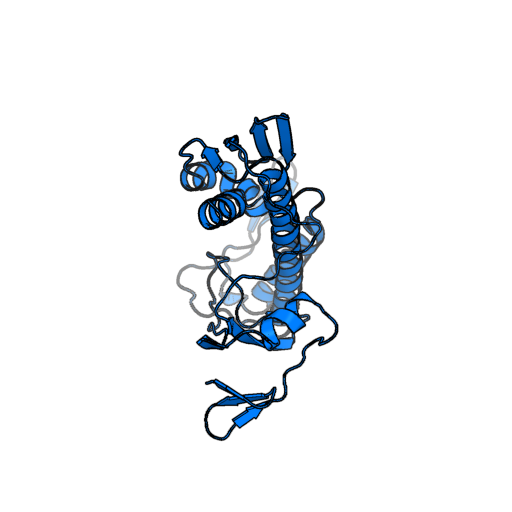6 ? 11.050 15.835 -9.379 1.00 95.69 106 LEU A O 1
ATOM 860 N N . LEU A 1 107 ? 11.796 13.845 -8.672 1.00 94.94 107 LEU A N 1
ATOM 861 C CA . LEU A 1 107 ? 10.483 13.221 -8.563 1.00 94.94 107 LEU A CA 1
ATOM 862 C C . LEU A 1 107 ? 10.055 13.120 -7.089 1.00 94.94 107 LEU A C 1
ATOM 864 O O . LEU A 1 107 ? 10.676 12.391 -6.309 1.00 94.94 107 LEU A O 1
ATOM 868 N N . PRO A 1 108 ? 8.987 13.820 -6.662 1.00 94.81 108 PRO A N 1
ATOM 869 C CA . PRO A 1 108 ? 8.495 13.737 -5.293 1.00 94.81 108 PRO A CA 1
ATOM 870 C C . PRO A 1 108 ? 7.786 12.407 -5.027 1.00 94.81 108 PRO A C 1
ATOM 872 O O . PRO A 1 108 ? 6.866 12.008 -5.740 1.00 94.81 108 PRO A O 1
ATOM 875 N N . PHE A 1 109 ? 8.141 11.743 -3.927 1.00 93.25 109 PHE A N 1
ATOM 876 C CA . PHE A 1 109 ? 7.449 10.538 -3.491 1.00 93.25 109 PHE A CA 1
ATOM 877 C C . PHE A 1 109 ? 6.015 10.823 -3.085 1.00 93.25 109 PHE A C 1
ATOM 879 O O . PHE A 1 109 ? 5.716 11.826 -2.422 1.00 93.25 109 PHE A O 1
ATOM 886 N N . ALA A 1 110 ? 5.147 9.850 -3.372 1.00 89.06 110 ALA A N 1
ATOM 887 C CA . ALA A 1 110 ? 3.779 9.811 -2.886 1.00 89.06 110 ALA A CA 1
ATOM 888 C C . ALA A 1 110 ? 3.057 11.152 -3.131 1.00 89.06 110 ALA A C 1
ATOM 890 O O . ALA A 1 110 ? 2.368 11.669 -2.243 1.00 89.06 110 ALA A O 1
ATOM 891 N N . ASP A 1 111 ? 3.292 11.750 -4.302 1.00 88.75 111 ASP A N 1
ATOM 892 C CA . ASP A 1 111 ? 2.757 13.063 -4.626 1.00 88.75 111 ASP A CA 1
ATOM 893 C C . ASP A 1 111 ? 1.229 13.028 -4.753 1.00 88.75 111 ASP A C 1
ATOM 895 O O . ASP A 1 111 ? 0.632 12.019 -5.148 1.00 88.75 111 ASP A O 1
ATOM 899 N N . LYS A 1 112 ? 0.585 14.124 -4.338 1.00 87.12 112 LYS A N 1
ATOM 900 C CA . LYS A 1 112 ? -0.878 14.300 -4.331 1.00 87.12 112 LYS A CA 1
ATOM 901 C C . LYS A 1 112 ? -1.646 13.176 -3.614 1.00 87.12 112 LYS A C 1
ATOM 903 O O . LYS A 1 112 ? -2.826 12.954 -3.887 1.00 87.12 112 LYS A O 1
ATOM 908 N N . VAL A 1 113 ? -1.009 12.436 -2.697 1.00 85.19 113 VAL A N 1
ATOM 909 C CA . VAL A 1 113 ? -1.677 11.383 -1.918 1.00 85.19 113 VAL A CA 1
ATOM 910 C C . VAL A 1 113 ? -2.591 12.004 -0.859 1.00 85.19 113 VAL A C 1
ATOM 912 O O . VAL A 1 113 ? -2.100 12.722 0.018 1.00 85.19 113 VAL A O 1
ATOM 915 N N . PRO A 1 114 ? -3.899 11.678 -0.848 1.00 86.25 114 PRO A N 1
ATOM 916 C CA . PRO A 1 114 ? -4.800 12.140 0.199 1.00 86.25 114 PRO A CA 1
ATOM 917 C C . PRO A 1 114 ? -4.321 11.690 1.583 1.00 86.25 114 PRO A C 1
ATOM 919 O O . PRO A 1 114 ? -4.049 10.511 1.828 1.00 86.25 114 PRO A O 1
ATOM 922 N N . THR A 1 115 ? -4.220 12.630 2.521 1.00 81.50 115 THR A N 1
ATOM 923 C CA . THR A 1 115 ? -3.674 12.328 3.852 1.00 81.50 115 THR A CA 1
ATOM 924 C C . THR A 1 115 ? -4.698 11.697 4.795 1.00 81.50 115 THR A C 1
ATOM 926 O O . THR A 1 115 ? -4.287 10.973 5.706 1.00 81.50 115 THR A O 1
ATOM 929 N N . TYR A 1 116 ? -5.996 11.979 4.604 1.00 88.12 116 TYR A N 1
ATOM 930 C CA . TYR A 1 116 ? -7.116 11.609 5.491 1.00 88.12 116 TYR A CA 1
ATOM 931 C C . TYR A 1 116 ? -6.857 11.915 6.978 1.00 88.12 116 TYR A C 1
ATOM 933 O O . TYR A 1 116 ? -7.414 11.281 7.874 1.00 88.12 116 TYR A O 1
ATOM 941 N N . SER A 1 117 ? -5.974 12.873 7.275 1.00 88.50 117 SER A N 1
ATOM 942 C CA . SER A 1 117 ? -5.416 13.054 8.619 1.00 88.50 117 SER A CA 1
ATOM 943 C C . SER A 1 117 ? -6.480 13.480 9.635 1.00 88.50 117 SER A C 1
ATOM 945 O O . SER A 1 117 ? -6.500 12.973 10.758 1.00 88.50 117 SER A O 1
ATOM 947 N N . ARG A 1 118 ? -7.396 14.369 9.232 1.00 93.12 118 ARG A N 1
ATOM 948 C CA . ARG A 1 118 ? -8.521 14.840 10.051 1.00 93.12 118 ARG A CA 1
ATOM 949 C C . ARG A 1 118 ? -9.494 13.705 10.373 1.00 93.12 118 ARG A C 1
ATOM 951 O O . ARG A 1 118 ? -9.825 13.507 11.540 1.00 93.12 118 ARG A O 1
ATOM 958 N N . GLU A 1 119 ? -9.890 12.930 9.367 1.00 95.38 119 GLU A N 1
ATOM 959 C CA . GLU A 1 119 ? -10.806 11.792 9.514 1.00 95.38 119 GLU A CA 1
ATOM 960 C C . GLU A 1 119 ? -10.206 10.685 10.384 1.00 95.38 119 GLU A C 1
ATOM 962 O O . GLU A 1 119 ? -10.843 10.221 11.330 1.00 95.38 119 GLU A O 1
ATOM 967 N N . ILE A 1 120 ? -8.947 10.308 10.133 1.00 93.25 120 ILE A N 1
ATOM 968 C CA . ILE A 1 120 ? -8.243 9.293 10.926 1.00 93.25 120 ILE A CA 1
ATOM 969 C C . ILE A 1 120 ? -8.145 9.734 12.391 1.00 93.25 120 ILE A C 1
ATOM 971 O O . ILE A 1 120 ? -8.452 8.939 13.281 1.00 93.25 120 ILE A O 1
ATOM 975 N N . LYS A 1 121 ? -7.790 11.000 12.658 1.00 94.81 121 LYS A N 1
ATOM 976 C CA . LYS A 1 121 ? -7.756 11.551 14.024 1.00 94.81 121 LYS A CA 1
ATOM 977 C C . LYS A 1 121 ? -9.138 11.523 14.680 1.00 94.81 121 LYS A C 1
ATOM 979 O O . LYS A 1 121 ? -9.241 11.169 15.853 1.00 94.81 121 LYS A O 1
ATOM 984 N N . ALA A 1 122 ? -10.201 11.876 13.957 1.00 97.12 122 ALA A N 1
ATOM 985 C CA . ALA A 1 122 ? -11.565 11.838 14.484 1.00 97.12 122 ALA A CA 1
ATOM 986 C C . ALA A 1 122 ? -11.989 10.407 14.859 1.00 97.12 122 ALA A C 1
ATOM 988 O O . ALA A 1 122 ? -12.473 10.179 15.971 1.00 97.12 122 ALA A O 1
ATOM 989 N N . LEU A 1 123 ? -11.722 9.431 13.985 1.00 96.44 123 LEU A N 1
ATOM 990 C CA . LEU A 1 123 ? -11.986 8.014 14.244 1.00 96.44 123 LEU A CA 1
ATOM 991 C C . LEU A 1 123 ? -11.164 7.493 15.429 1.00 96.44 123 LEU A C 1
ATOM 993 O O . LEU A 1 123 ? -11.705 6.796 16.279 1.00 96.44 123 LEU A O 1
ATOM 997 N N . GLN A 1 124 ? -9.889 7.872 15.549 1.00 95.38 124 GLN A N 1
ATOM 998 C CA . GLN A 1 124 ? -9.054 7.507 16.700 1.00 95.38 124 GLN A CA 1
ATOM 999 C C . GLN A 1 124 ? -9.635 8.020 18.023 1.00 95.38 124 GLN A C 1
ATOM 1001 O O . GLN A 1 124 ? -9.695 7.265 18.992 1.00 95.38 124 GLN A O 1
ATOM 1006 N N . ARG A 1 125 ? -10.126 9.266 18.065 1.00 95.62 125 ARG A N 1
ATOM 1007 C CA . ARG A 1 125 ? -10.795 9.812 19.260 1.00 95.62 125 ARG A CA 1
ATOM 1008 C C . ARG A 1 125 ? -12.083 9.052 19.584 1.00 95.62 125 ARG A C 1
ATOM 1010 O O . ARG A 1 125 ? -12.332 8.748 20.747 1.00 95.62 125 ARG A O 1
ATOM 1017 N N . GLN A 1 126 ? -12.891 8.714 18.576 1.00 96.25 126 GLN A N 1
ATOM 1018 C CA . GLN A 1 126 ? -14.098 7.898 18.766 1.00 96.25 126 GLN A CA 1
ATOM 1019 C C . GLN A 1 126 ? -13.760 6.493 19.294 1.00 96.25 126 GLN A C 1
ATOM 1021 O O . GLN A 1 126 ? -14.418 6.014 20.217 1.00 96.25 126 GLN A O 1
ATOM 1026 N N . MET A 1 127 ? -12.705 5.857 18.768 1.00 95.25 127 MET A N 1
ATOM 1027 C CA . MET A 1 127 ? -12.205 4.569 19.263 1.00 95.25 127 MET A CA 1
ATOM 1028 C C . MET A 1 127 ? -11.780 4.659 20.729 1.00 95.25 127 MET A C 1
ATOM 1030 O O . MET A 1 127 ? -12.166 3.801 21.516 1.00 95.25 127 MET A O 1
ATOM 1034 N N . GLN A 1 128 ? -11.031 5.700 21.106 1.00 93.25 128 GLN A N 1
ATOM 1035 C CA . GLN A 1 128 ? -10.596 5.911 22.489 1.00 93.25 128 GLN A CA 1
ATOM 1036 C C . GLN A 1 128 ? -11.778 6.099 23.445 1.00 93.25 128 GLN A C 1
ATOM 1038 O O . GLN A 1 128 ? -11.791 5.489 24.511 1.00 93.25 128 GLN A O 1
ATOM 1043 N N . ARG A 1 129 ? -12.788 6.894 23.063 1.00 93.50 129 ARG A N 1
ATOM 1044 C CA . ARG A 1 129 ? -14.007 7.063 23.871 1.00 93.50 129 ARG A CA 1
ATOM 1045 C C . ARG A 1 129 ? -14.739 5.739 24.063 1.00 93.50 129 ARG A C 1
ATOM 1047 O O . ARG A 1 129 ? -15.020 5.363 25.191 1.00 93.50 129 ARG A O 1
ATOM 1054 N N . SER A 1 130 ? -14.974 5.001 22.976 1.00 94.50 130 SER A N 1
ATOM 1055 C CA . SER A 1 130 ? -15.654 3.705 23.053 1.00 94.50 130 SER A CA 1
ATOM 1056 C C . SER A 1 130 ? -14.879 2.693 23.902 1.00 94.50 130 SER A C 1
ATOM 1058 O O . SER A 1 130 ? -15.484 1.984 24.698 1.00 94.50 130 SER A O 1
ATOM 1060 N N . GLN A 1 131 ? -13.550 2.653 23.776 1.00 93.12 131 GLN A N 1
ATOM 1061 C CA . GLN A 1 131 ? -12.701 1.772 24.576 1.00 93.12 131 GLN A CA 1
ATOM 1062 C C . GLN A 1 131 ? -12.776 2.106 26.071 1.00 93.12 131 GLN A C 1
ATOM 1064 O O . GLN A 1 131 ? -12.882 1.185 26.874 1.00 93.12 131 GLN A O 1
ATOM 1069 N N . ARG A 1 132 ? -12.773 3.394 26.439 1.00 92.38 132 ARG A N 1
ATOM 1070 C CA . ARG A 1 132 ? -12.914 3.844 27.833 1.00 92.38 132 ARG A CA 1
ATOM 1071 C C . ARG A 1 132 ? -14.278 3.500 28.420 1.00 92.38 132 ARG A C 1
ATOM 1073 O O . ARG A 1 132 ? -14.326 2.904 29.484 1.00 92.38 132 ARG A O 1
ATOM 1080 N N . CYS A 1 133 ? -15.366 3.781 27.702 1.00 91.88 133 CYS A N 1
ATOM 1081 C CA . CYS A 1 133 ? -16.718 3.450 28.168 1.00 91.88 133 CYS A CA 1
ATOM 1082 C C . CYS A 1 133 ? -16.925 1.942 28.365 1.00 91.88 133 CYS A C 1
ATOM 1084 O O . CYS A 1 133 ? -17.650 1.537 29.261 1.00 91.88 133 CYS A O 1
ATOM 1086 N N . SER A 1 134 ? -16.309 1.104 27.526 1.00 92.12 134 SER A N 1
ATOM 1087 C CA . SER A 1 134 ? -16.426 -0.357 27.639 1.00 92.12 134 SER A CA 1
ATOM 1088 C C . SER A 1 134 ? -15.454 -0.995 28.636 1.00 92.12 134 SER A C 1
ATOM 1090 O O . SER A 1 134 ? -15.568 -2.195 28.868 1.00 92.12 134 SER A O 1
ATOM 1092 N N . ASN A 1 135 ? -14.476 -0.243 29.152 1.00 92.19 135 ASN A N 1
ATOM 1093 C CA . ASN A 1 135 ? -13.446 -0.742 30.070 1.00 92.19 135 ASN A CA 1
ATOM 1094 C C . ASN A 1 135 ? -13.092 0.308 31.146 1.00 92.19 135 ASN A C 1
ATOM 1096 O O . ASN A 1 135 ? -11.911 0.652 31.271 1.00 92.19 135 ASN A O 1
ATOM 1100 N N . PRO A 1 136 ? -14.066 0.898 31.863 1.00 90.81 136 PRO A N 1
ATOM 1101 C CA . PRO A 1 136 ? -13.791 1.958 32.836 1.00 90.81 136 PRO A CA 1
ATOM 1102 C C . PRO A 1 136 ? -12.807 1.515 33.932 1.00 90.81 136 PRO A C 1
ATOM 1104 O O . PRO A 1 136 ? -11.932 2.279 34.328 1.00 90.81 136 PRO A O 1
ATOM 1107 N N . GLU A 1 137 ? -12.869 0.251 34.350 1.00 90.56 137 GLU A N 1
ATOM 1108 C CA . GLU A 1 137 ? -12.029 -0.360 35.381 1.00 90.56 137 GLU A CA 1
ATOM 1109 C C . GLU A 1 137 ? -10.536 -0.413 35.013 1.00 90.56 137 GLU A C 1
ATOM 1111 O O . GLU A 1 137 ? -9.669 -0.454 35.896 1.00 90.56 137 GLU A O 1
ATOM 1116 N N . ASN A 1 138 ? -10.235 -0.379 33.711 1.00 92.31 138 ASN A N 1
ATOM 1117 C CA . ASN A 1 138 ? -8.881 -0.465 33.165 1.00 92.31 138 ASN A CA 1
ATOM 1118 C C . ASN A 1 138 ? -8.164 0.887 33.083 1.00 92.31 138 ASN A C 1
ATOM 1120 O O . ASN A 1 138 ? -7.000 0.928 32.679 1.00 92.31 138 ASN A O 1
ATOM 1124 N N . TYR A 1 139 ? -8.824 1.983 33.457 1.00 91.56 139 TYR A N 1
ATOM 1125 C CA . TYR A 1 139 ? -8.224 3.312 33.493 1.00 91.56 139 TYR A CA 1
ATOM 1126 C C . TYR A 1 139 ? -8.113 3.823 34.929 1.00 91.56 139 TYR A C 1
ATOM 1128 O O . TYR A 1 139 ? -8.913 3.484 35.801 1.00 91.56 139 TYR A O 1
ATOM 1136 N N . GLU A 1 140 ? -7.075 4.613 35.179 1.00 92.00 140 GLU A N 1
ATOM 1137 C CA . GLU A 1 140 ? -6.980 5.475 36.358 1.00 92.00 140 GLU A CA 1
ATOM 1138 C C . GLU A 1 140 ? -8.105 6.520 36.348 1.00 92.00 140 GLU A C 1
ATOM 1140 O O . GLU A 1 140 ? -8.729 6.768 35.309 1.00 92.00 140 GLU A O 1
ATOM 1145 N N . THR A 1 141 ? -8.358 7.137 37.500 1.00 90.50 141 THR A N 1
ATOM 1146 C CA . THR A 1 141 ? -9.304 8.249 37.604 1.00 90.50 141 THR A CA 1
ATOM 1147 C C . THR A 1 141 ? -8.823 9.444 36.784 1.00 90.50 141 THR A C 1
ATOM 1149 O O . THR A 1 141 ? -7.624 9.666 36.588 1.00 90.50 141 THR A O 1
ATOM 1152 N N . ASP A 1 142 ? -9.776 10.207 36.252 1.00 91.88 142 ASP A N 1
ATOM 1153 C CA . ASP A 1 142 ? -9.457 11.474 35.607 1.00 91.88 142 ASP A CA 1
ATOM 1154 C C . ASP A 1 142 ? -8.918 12.442 36.665 1.00 91.88 142 ASP A C 1
ATOM 1156 O O . ASP A 1 142 ? -9.430 12.505 37.782 1.00 91.88 142 ASP A O 1
ATOM 1160 N N . CYS A 1 143 ? -7.879 13.195 36.315 1.00 90.12 143 CYS A N 1
ATOM 1161 C CA . CYS A 1 143 ? -7.276 14.165 37.215 1.00 90.12 143 CYS A CA 1
ATOM 1162 C C . CYS A 1 143 ? -7.352 15.564 36.620 1.00 90.12 143 CYS A C 1
ATOM 1164 O O . CYS A 1 143 ? -7.252 15.767 35.408 1.00 90.12 143 CYS A O 1
ATOM 1166 N N . THR A 1 144 ? -7.517 16.555 37.482 1.00 90.94 144 THR A N 1
ATOM 1167 C CA . THR A 1 144 ? -7.522 17.955 37.077 1.00 90.94 144 THR A CA 1
ATOM 1168 C C . THR A 1 144 ? -6.112 18.514 37.233 1.00 90.94 144 THR A C 1
ATOM 1170 O O . THR A 1 144 ? -5.443 18.282 38.235 1.00 90.94 144 THR A O 1
ATOM 1173 N N . SER A 1 145 ? -5.607 19.219 36.224 1.00 88.19 145 SER A N 1
ATOM 1174 C CA . SER A 1 145 ? -4.296 19.871 36.280 1.00 88.19 145 SER A CA 1
ATOM 1175 C C . SER A 1 145 ? -4.372 21.281 35.718 1.00 88.19 145 SER A C 1
ATOM 1177 O O . SER A 1 145 ? -5.078 21.531 34.741 1.00 88.19 145 SER A O 1
ATOM 1179 N N . ARG A 1 146 ? -3.581 22.190 36.285 1.00 91.06 146 ARG A N 1
ATOM 1180 C CA . ARG A 1 146 ? -3.416 23.541 35.751 1.00 91.06 146 ARG A CA 1
ATOM 1181 C C . ARG A 1 146 ? -2.407 23.523 34.595 1.00 91.06 146 ARG A C 1
ATOM 1183 O O . ARG A 1 146 ? -1.331 22.945 34.716 1.00 91.06 146 ARG A O 1
ATOM 1190 N N . VAL A 1 147 ? -2.764 24.123 33.463 1.00 87.94 147 VAL A N 1
ATOM 1191 C CA . VAL A 1 147 ? -1.875 24.362 32.316 1.00 87.94 147 VAL A CA 1
ATOM 1192 C C . VAL A 1 147 ? -1.903 25.863 32.046 1.00 87.94 147 VAL A C 1
ATOM 1194 O O . VAL A 1 147 ? -2.869 26.395 31.493 1.00 87.94 147 VAL A O 1
ATOM 1197 N N . GLY A 1 148 ? -0.872 26.566 32.522 1.00 88.94 148 GLY A N 1
ATOM 1198 C CA . GLY A 1 148 ? -0.869 28.028 32.583 1.00 88.94 148 GLY A CA 1
ATOM 1199 C C . GLY A 1 148 ? -2.010 28.554 33.463 1.00 88.94 148 GLY A C 1
ATOM 1200 O O . GLY A 1 148 ? -2.155 28.159 34.619 1.00 88.94 148 GLY A O 1
ATOM 1201 N N . ARG A 1 149 ? -2.858 29.427 32.906 1.00 90.19 149 ARG A N 1
ATOM 1202 C CA . ARG A 1 149 ? -4.042 29.972 33.600 1.00 90.19 149 ARG A CA 1
ATOM 1203 C C . ARG A 1 149 ? -5.289 29.080 33.508 1.00 90.19 149 ARG A C 1
ATOM 1205 O O . ARG A 1 149 ? -6.296 29.408 34.121 1.00 90.19 149 ARG A O 1
ATOM 1212 N N . ARG A 1 150 ? -5.252 27.976 32.750 1.00 90.25 150 ARG A N 1
ATOM 1213 C CA . ARG A 1 150 ? -6.426 27.121 32.504 1.00 90.25 150 ARG A CA 1
ATOM 1214 C C . ARG A 1 150 ? -6.401 25.861 33.359 1.00 90.25 150 ARG A C 1
ATOM 1216 O O . ARG A 1 150 ? -5.374 25.192 33.461 1.00 90.25 150 ARG A O 1
ATOM 1223 N N . THR A 1 151 ? -7.559 25.497 33.892 1.00 91.50 151 THR A N 1
ATOM 1224 C CA . THR A 1 151 ? -7.799 24.200 34.528 1.00 91.50 151 THR A CA 1
ATOM 1225 C C . THR A 1 151 ? -8.227 23.196 33.460 1.00 91.50 151 THR A C 1
ATOM 1227 O O . THR A 1 151 ? -9.192 23.433 32.737 1.00 91.50 151 THR A O 1
ATOM 1230 N N . VAL A 1 152 ? -7.493 22.091 33.316 1.00 92.44 152 VAL A N 1
ATOM 1231 C CA . VAL A 1 152 ? -7.734 21.076 32.281 1.00 92.44 152 VAL A CA 1
ATOM 1232 C C . VAL A 1 152 ? -7.942 19.713 32.931 1.00 92.44 152 VAL A C 1
ATOM 1234 O O . VAL A 1 152 ? -7.135 19.280 33.753 1.00 92.44 152 VAL A O 1
ATOM 1237 N N . VAL A 1 153 ? -8.994 19.006 32.516 1.00 91.75 153 VAL A N 1
ATOM 1238 C CA . VAL A 1 153 ? -9.217 17.606 32.901 1.00 91.75 153 VAL A CA 1
ATOM 1239 C C . VAL A 1 153 ? -8.332 16.706 32.041 1.00 91.75 153 VAL A C 1
ATOM 1241 O O . VAL A 1 153 ? -8.517 16.593 30.825 1.00 91.75 153 VAL A O 1
ATOM 1244 N N . LYS A 1 154 ? -7.361 16.048 32.671 1.00 89.75 154 LYS A N 1
ATOM 1245 C CA . LYS A 1 154 ? -6.529 15.013 32.063 1.00 89.75 154 LYS A CA 1
ATOM 1246 C C . LYS A 1 154 ? -7.201 13.660 32.246 1.00 89.75 154 LYS A C 1
ATOM 1248 O O . LYS A 1 154 ? -7.588 13.274 33.344 1.00 89.75 154 LYS A O 1
ATOM 1253 N N . LYS A 1 155 ? -7.317 12.922 31.144 1.00 89.38 155 LYS A N 1
ATOM 1254 C CA . LYS A 1 155 ? -7.879 11.573 31.173 1.00 89.38 155 LYS A CA 1
ATOM 1255 C C . LYS A 1 155 ? -6.912 10.593 31.830 1.00 89.38 155 LYS A C 1
ATOM 1257 O O . LYS A 1 155 ? -5.743 10.568 31.441 1.00 89.38 155 LYS A O 1
ATOM 1262 N N . GLY A 1 156 ? -7.414 9.751 32.734 1.00 88.69 156 GLY A N 1
ATOM 1263 C CA . GLY A 1 156 ? -6.603 8.751 33.434 1.00 88.69 156 GLY A CA 1
ATOM 1264 C C . GLY A 1 156 ? -5.894 7.796 32.470 1.00 88.69 156 GLY A C 1
ATOM 1265 O O . GLY A 1 156 ? -6.411 7.492 31.379 1.00 88.69 156 GLY A O 1
ATOM 1266 N N . LYS A 1 157 ? -4.682 7.355 32.819 1.00 90.56 157 LYS A N 1
ATOM 1267 C CA . LYS A 1 157 ? -3.891 6.455 31.969 1.00 90.56 157 LYS A CA 1
ATOM 1268 C C . LYS A 1 157 ? -4.415 5.014 32.076 1.00 90.56 157 LYS A C 1
ATOM 1270 O O . LYS A 1 157 ? -5.130 4.684 33.020 1.00 90.56 157 LYS A O 1
ATOM 1275 N N . PRO A 1 158 ? -4.126 4.147 31.089 1.00 90.94 158 PRO A N 1
ATOM 1276 C CA . PRO A 1 158 ? -4.360 2.714 31.236 1.00 90.94 158 PRO A CA 1
ATOM 1277 C C . PRO A 1 158 ? -3.568 2.154 32.424 1.00 90.94 158 PRO A C 1
ATOM 1279 O O . PRO A 1 158 ? -2.354 2.350 32.482 1.00 90.94 158 PRO A O 1
ATOM 1282 N N . LYS A 1 159 ? -4.235 1.431 33.328 1.00 90.31 159 LYS A N 1
ATOM 1283 C CA . LYS A 1 159 ? -3.582 0.746 34.452 1.00 90.31 159 LYS A CA 1
ATOM 1284 C C . LYS A 1 159 ? -2.657 -0.359 33.934 1.00 90.31 159 LYS A C 1
ATOM 1286 O O . LYS A 1 159 ? -3.026 -1.109 33.024 1.00 90.31 159 LYS A O 1
ATOM 1291 N N . GLN A 1 160 ? -1.468 -0.485 34.522 1.00 85.25 160 GLN A N 1
ATOM 1292 C CA . GLN A 1 160 ? -0.539 -1.569 34.190 1.00 85.25 160 GLN A CA 1
ATOM 1293 C C . GLN A 1 160 ? -1.121 -2.942 34.582 1.00 85.25 160 GLN A C 1
ATOM 1295 O O . GLN A 1 160 ? -1.978 -3.051 35.455 1.00 85.25 160 GLN A O 1
ATOM 1300 N N . GLY A 1 161 ? -0.705 -4.004 33.886 1.00 79.81 161 GLY A N 1
ATOM 1301 C CA . GLY A 1 161 ? -1.123 -5.383 34.181 1.00 79.81 161 GLY A CA 1
ATOM 1302 C C . GLY A 1 161 ? -2.522 -5.790 33.690 1.00 79.81 161 GLY A C 1
ATOM 1303 O O . GLY A 1 161 ? -2.841 -6.979 33.691 1.00 79.81 161 GLY A O 1
ATOM 1304 N N . LYS A 1 162 ? -3.356 -4.864 33.196 1.00 76.00 162 LYS A N 1
ATOM 1305 C CA . LYS A 1 162 ? -4.675 -5.198 32.625 1.00 76.00 162 LYS A CA 1
ATOM 1306 C C . LYS A 1 162 ? -4.541 -5.800 31.221 1.00 76.00 162 LYS A C 1
ATOM 1308 O O . LYS A 1 162 ? -4.199 -5.115 30.256 1.00 76.00 162 LYS A O 1
ATOM 1313 N N . ARG A 1 163 ? -4.830 -7.101 31.100 1.00 69.62 163 ARG A N 1
ATOM 1314 C CA . ARG A 1 163 ? -4.668 -7.869 29.848 1.00 69.62 163 ARG A CA 1
ATOM 1315 C C . ARG A 1 163 ? -5.933 -7.935 28.985 1.00 69.62 163 ARG A C 1
ATOM 1317 O O . ARG A 1 163 ? -5.827 -8.098 27.771 1.00 69.62 163 ARG A O 1
ATOM 1324 N N . GLN A 1 164 ? -7.121 -7.781 29.574 1.00 81.25 164 GLN A N 1
ATOM 1325 C CA . GLN A 1 164 ? -8.388 -7.925 28.853 1.00 81.25 164 GLN A CA 1
ATOM 1326 C C . GLN A 1 164 ? -8.974 -6.567 28.459 1.00 81.25 164 GLN A C 1
ATOM 1328 O O . GLN A 1 164 ? -9.363 -5.773 29.307 1.00 81.25 164 GLN A O 1
ATOM 1333 N N . TRP A 1 165 ? -9.059 -6.319 27.152 1.00 87.88 165 TRP A N 1
ATOM 1334 C CA . TRP A 1 165 ? -9.668 -5.122 26.574 1.00 87.88 165 TRP A CA 1
ATOM 1335 C C . TRP A 1 165 ? -10.921 -5.509 25.791 1.00 87.88 165 TRP A C 1
ATOM 1337 O O . TRP A 1 165 ? -10.834 -5.999 24.660 1.00 87.88 165 TRP A O 1
ATOM 1347 N N . LYS A 1 166 ? -12.096 -5.258 26.369 1.00 89.06 166 LYS A N 1
ATOM 1348 C CA . LYS A 1 166 ? -13.392 -5.439 25.714 1.00 89.06 166 LYS A CA 1
ATOM 1349 C C . LYS A 1 166 ? -13.495 -4.490 24.521 1.00 89.06 166 LYS A C 1
ATOM 1351 O O . LYS A 1 166 ? -13.418 -3.267 24.656 1.00 89.06 166 LYS A O 1
ATOM 1356 N N . LYS A 1 167 ? -13.680 -5.059 23.328 1.00 90.44 167 LYS A N 1
ATOM 1357 C CA . LYS A 1 167 ? -13.896 -4.318 22.077 1.00 90.44 167 LYS A CA 1
ATOM 1358 C C . LYS A 1 167 ? -15.364 -4.409 21.685 1.00 90.44 167 LYS A C 1
ATOM 1360 O O . LYS A 1 167 ? -15.768 -5.382 21.050 1.00 90.44 167 LYS A O 1
ATOM 1365 N N . SER A 1 168 ? -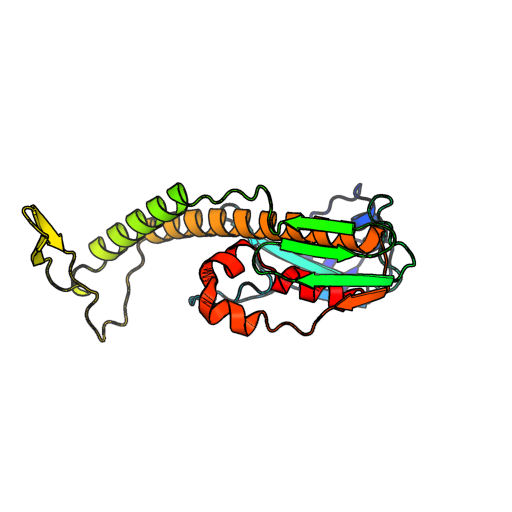16.135 -3.382 22.035 1.00 92.00 168 SER A N 1
ATOM 1366 C CA . SER A 1 168 ? -17.553 -3.277 21.673 1.00 92.00 168 SER A CA 1
ATOM 1367 C C . SER A 1 168 ? -17.779 -3.362 20.155 1.00 92.00 168 SER A C 1
ATOM 1369 O O . SER A 1 168 ? -16.888 -3.060 19.353 1.00 92.00 168 SER A O 1
ATOM 1371 N N . LYS A 1 169 ? -19.002 -3.718 19.738 1.00 93.25 169 LYS A N 1
ATOM 1372 C CA . LYS A 1 169 ? -19.401 -3.710 18.316 1.00 93.25 169 LYS A CA 1
ATOM 1373 C C . LYS A 1 169 ? -19.159 -2.331 17.675 1.00 93.25 169 LYS A C 1
ATOM 1375 O O . LYS A 1 169 ? -18.656 -2.241 16.554 1.00 93.25 169 LYS A O 1
ATOM 1380 N N . THR A 1 170 ? -19.421 -1.256 18.420 1.00 92.94 170 THR A N 1
ATOM 1381 C CA . THR A 1 170 ? -19.157 0.131 18.009 1.00 92.94 170 THR A CA 1
ATOM 1382 C C . THR A 1 170 ? -17.670 0.383 17.771 1.00 92.94 170 THR A C 1
ATOM 1384 O O . THR A 1 170 ? -17.300 0.867 16.699 1.00 92.94 170 THR A O 1
ATOM 1387 N N . TYR A 1 171 ? -16.800 -0.012 18.710 1.00 93.75 171 TYR A N 1
ATOM 1388 C CA . TYR A 1 171 ? -15.348 0.088 18.542 1.00 93.75 171 TYR A CA 1
ATOM 1389 C C . TYR A 1 171 ? -14.885 -0.633 17.272 1.00 93.75 171 TYR A C 1
ATOM 1391 O O . TYR A 1 171 ? -14.128 -0.075 16.477 1.00 93.75 171 TYR A O 1
ATOM 1399 N N . GLN A 1 172 ? -15.371 -1.857 17.045 1.00 91.69 172 GLN A N 1
ATOM 1400 C CA . GLN A 1 172 ? -15.009 -2.655 15.871 1.00 91.69 172 GLN A CA 1
ATOM 1401 C C . GLN A 1 172 ? -15.434 -1.974 14.558 1.00 91.69 172 GLN A C 1
ATOM 1403 O O . GLN A 1 172 ? -14.645 -1.925 13.611 1.00 91.69 172 GLN A O 1
ATOM 1408 N N . LYS A 1 173 ? -16.638 -1.383 14.512 1.00 91.38 173 LYS A N 1
ATOM 1409 C CA . LYS A 1 173 ? -17.137 -0.620 13.354 1.00 91.38 173 LYS A CA 1
ATOM 1410 C C . LYS A 1 173 ? -16.261 0.601 13.054 1.00 91.38 173 LYS A C 1
ATOM 1412 O O . LYS A 1 173 ? -15.915 0.835 11.896 1.00 91.38 173 LYS A O 1
ATOM 1417 N N . ILE A 1 174 ? -15.862 1.360 14.076 1.00 93.06 174 ILE A N 1
ATOM 1418 C CA . ILE A 1 174 ? -14.992 2.539 13.914 1.00 93.06 174 ILE A CA 1
ATOM 1419 C C . ILE A 1 174 ? -13.581 2.114 13.475 1.00 93.06 174 ILE A C 1
ATOM 1421 O O . ILE A 1 174 ? -13.021 2.690 12.541 1.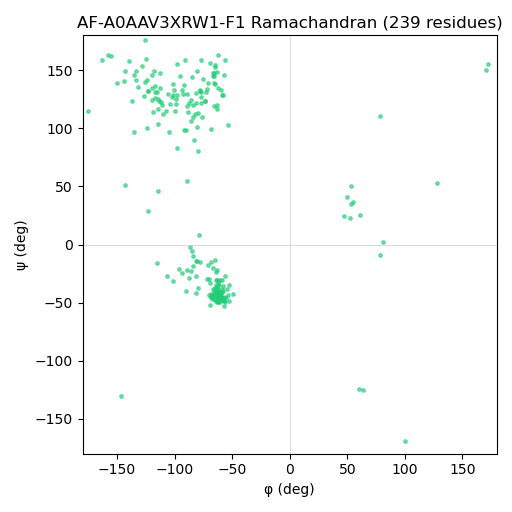00 93.06 174 ILE A O 1
ATOM 1425 N N . ALA A 1 175 ? -13.027 1.063 14.087 1.00 90.50 175 ALA A N 1
ATOM 1426 C CA . ALA A 1 175 ? -11.718 0.520 13.730 1.00 90.50 175 ALA A CA 1
ATOM 1427 C C . ALA A 1 175 ? -11.662 0.064 12.262 1.00 90.50 175 ALA A C 1
ATOM 1429 O O . ALA A 1 175 ? -10.666 0.297 11.577 1.00 90.50 175 ALA A O 1
ATOM 1430 N N . ARG A 1 176 ? -12.748 -0.536 11.758 1.00 88.38 176 ARG A N 1
ATOM 1431 C CA . ARG A 1 176 ? -12.900 -0.911 10.346 1.00 88.38 176 ARG A CA 1
ATOM 1432 C C . ARG A 1 176 ? -12.878 0.308 9.419 1.00 88.38 176 ARG A C 1
ATOM 1434 O O . ARG A 1 176 ? -12.161 0.283 8.424 1.00 88.38 176 ARG A O 1
ATOM 1441 N N . LYS A 1 177 ? -13.591 1.391 9.759 1.00 91.06 177 LYS A N 1
ATOM 1442 C CA . LYS A 1 177 ? -13.551 2.650 8.987 1.00 91.06 177 LYS A CA 1
ATOM 1443 C C . LYS A 1 177 ? -12.134 3.229 8.925 1.00 91.06 177 LYS A C 1
ATOM 1445 O O . LYS A 1 177 ? -11.666 3.593 7.851 1.00 91.06 177 LYS A O 1
ATOM 1450 N N . LYS A 1 178 ? -11.425 3.253 10.061 1.00 91.88 178 LYS A N 1
ATOM 1451 C CA . LYS A 1 178 ? -10.034 3.732 10.127 1.00 91.88 178 LYS A CA 1
ATOM 1452 C C . LYS A 1 178 ? -9.119 2.901 9.223 1.00 91.88 178 LYS A C 1
ATOM 1454 O O . LYS A 1 178 ? -8.354 3.463 8.445 1.00 91.88 178 LYS A O 1
ATOM 1459 N N . ARG A 1 179 ? -9.234 1.571 9.304 1.00 88.00 179 ARG A N 1
ATOM 1460 C CA . ARG A 1 179 ? -8.461 0.632 8.480 1.00 88.00 179 ARG A CA 1
ATOM 1461 C C . ARG A 1 179 ? -8.695 0.859 6.988 1.00 88.00 179 ARG A C 1
ATOM 1463 O O . ARG A 1 179 ? -7.741 0.813 6.221 1.00 88.00 179 ARG A O 1
ATOM 1470 N N . GLU A 1 180 ? -9.934 1.120 6.582 1.00 85.94 180 GLU A N 1
ATOM 1471 C CA . GLU A 1 180 ? -10.272 1.386 5.181 1.00 85.94 180 GLU A CA 1
ATOM 1472 C C . GLU A 1 180 ? -9.618 2.678 4.661 1.00 85.94 180 GLU A C 1
ATOM 1474 O O . GLU A 1 180 ? -9.047 2.676 3.571 1.00 85.94 180 GLU A O 1
ATOM 1479 N N . LEU A 1 181 ? -9.601 3.756 5.455 1.00 89.75 181 LEU A N 1
ATOM 1480 C CA . LEU A 1 181 ? -8.882 4.988 5.092 1.00 89.75 181 LEU A CA 1
ATOM 1481 C C . LEU A 1 181 ? -7.369 4.759 4.970 1.00 89.75 181 LEU A C 1
ATOM 1483 O O . LEU A 1 181 ? -6.749 5.182 3.993 1.00 89.75 181 LEU A O 1
ATOM 1487 N N . GLU A 1 182 ? -6.771 4.043 5.925 1.00 87.19 182 GLU A N 1
ATOM 1488 C CA . GLU A 1 182 ? -5.343 3.695 5.895 1.00 87.19 182 GLU A CA 1
ATOM 1489 C C . GLU A 1 182 ? -4.999 2.809 4.685 1.00 87.19 182 GLU A C 1
ATOM 1491 O O . GLU A 1 182 ? -3.981 3.025 4.022 1.00 87.19 182 GLU A O 1
ATOM 1496 N N . ARG A 1 183 ? -5.884 1.869 4.330 1.00 86.44 183 ARG A N 1
ATOM 1497 C CA . ARG A 1 183 ? -5.768 1.027 3.133 1.00 86.44 183 ARG A CA 1
ATOM 1498 C C . ARG A 1 183 ? -5.812 1.858 1.851 1.00 86.44 183 ARG A C 1
ATOM 1500 O O . ARG A 1 183 ? -4.960 1.659 0.986 1.00 86.44 183 ARG A O 1
ATOM 1507 N N . ARG A 1 184 ? -6.784 2.770 1.716 1.00 86.38 184 ARG A N 1
ATOM 1508 C CA . ARG A 1 184 ? -6.908 3.673 0.555 1.00 86.38 184 ARG A CA 1
ATOM 1509 C C . ARG A 1 184 ? -5.651 4.516 0.383 1.00 86.38 184 ARG A C 1
ATOM 1511 O O . ARG A 1 184 ? -5.093 4.546 -0.711 1.00 86.38 184 ARG A O 1
ATOM 1518 N N . LYS A 1 185 ? -5.164 5.113 1.475 1.00 87.88 185 LYS A N 1
ATOM 1519 C CA . LYS A 1 185 ? -3.913 5.879 1.490 1.00 87.88 185 LYS A CA 1
ATOM 1520 C C . LYS A 1 185 ? -2.730 5.035 1.012 1.00 87.88 185 LYS A C 1
ATOM 1522 O O . LYS A 1 185 ? -2.049 5.428 0.075 1.00 87.88 185 LYS A O 1
ATOM 1527 N N . SER A 1 186 ? -2.521 3.856 1.602 1.00 86.94 186 SER A N 1
ATOM 1528 C CA . SER A 1 186 ? -1.414 2.960 1.235 1.00 86.94 186 SER A CA 1
ATOM 1529 C C . SER A 1 186 ? -1.477 2.512 -0.230 1.00 86.94 186 SER A C 1
ATOM 1531 O O . SER A 1 186 ? -0.456 2.509 -0.917 1.00 86.94 186 SER A O 1
ATOM 1533 N N . ALA A 1 187 ? -2.669 2.178 -0.733 1.00 86.06 187 ALA A N 1
ATOM 1534 C CA . ALA A 1 187 ? -2.861 1.798 -2.129 1.00 86.06 187 ALA A CA 1
ATOM 1535 C C . ALA A 1 187 ? -2.521 2.950 -3.088 1.00 86.06 187 ALA A C 1
ATOM 1537 O O . ALA A 1 187 ? -1.844 2.726 -4.092 1.00 86.06 187 ALA A O 1
ATOM 1538 N N . TYR A 1 188 ? -2.943 4.172 -2.756 1.00 88.88 188 TYR A N 1
ATOM 1539 C CA . TYR A 1 188 ? -2.658 5.354 -3.563 1.00 88.88 188 TYR A CA 1
ATOM 1540 C C . TYR A 1 188 ? -1.162 5.709 -3.531 1.00 88.88 188 TYR A C 1
ATOM 1542 O O . TYR A 1 188 ? -0.568 5.858 -4.594 1.00 88.88 188 TYR A O 1
ATOM 1550 N N . THR A 1 189 ? -0.515 5.707 -2.355 1.00 89.31 189 THR A N 1
ATOM 1551 C CA . THR A 1 189 ? 0.950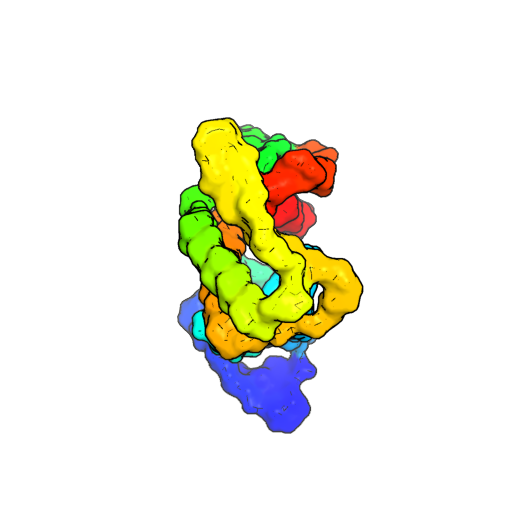 5.859 -2.221 1.00 89.31 189 THR A CA 1
ATOM 1552 C C . THR A 1 189 ? 1.697 4.855 -3.093 1.00 89.31 189 THR A C 1
ATOM 1554 O O . THR A 1 189 ? 2.572 5.236 -3.864 1.00 89.31 189 THR A O 1
ATOM 1557 N N . LYS A 1 190 ? 1.320 3.571 -3.028 1.00 89.00 190 LYS A N 1
ATOM 1558 C CA . LYS A 1 190 ? 1.948 2.521 -3.837 1.00 89.00 190 LYS A CA 1
ATOM 1559 C C . LYS A 1 190 ? 1.776 2.772 -5.335 1.00 89.00 190 LYS A C 1
ATOM 1561 O O . LYS A 1 190 ? 2.703 2.546 -6.105 1.00 89.00 190 LYS A O 1
ATOM 1566 N N . SER A 1 191 ? 0.591 3.220 -5.749 1.00 89.94 191 SER A N 1
ATOM 1567 C CA . SER A 1 191 ? 0.316 3.538 -7.149 1.00 89.94 191 SER A CA 1
ATOM 1568 C C . SER A 1 191 ? 1.144 4.719 -7.644 1.00 89.94 191 SER A C 1
ATOM 1570 O O . SER A 1 191 ? 1.665 4.640 -8.748 1.00 89.94 191 SER A O 1
ATOM 1572 N N . GLN A 1 192 ? 1.269 5.793 -6.859 1.00 92.56 192 GLN A N 1
ATOM 1573 C CA . GLN A 1 192 ? 2.063 6.964 -7.247 1.00 92.56 192 GLN A CA 1
ATOM 1574 C C . GLN A 1 192 ? 3.552 6.627 -7.299 1.00 92.56 192 GLN A C 1
ATOM 1576 O O . GLN A 1 192 ? 4.209 6.896 -8.295 1.00 92.56 192 GLN A O 1
ATOM 1581 N N . ASN A 1 193 ? 4.064 5.922 -6.293 1.00 93.25 193 ASN A N 1
ATOM 1582 C CA . ASN A 1 193 ? 5.466 5.516 -6.272 1.00 93.25 193 ASN A CA 1
ATOM 1583 C C . ASN A 1 193 ? 5.829 4.557 -7.414 1.00 93.25 193 ASN A C 1
ATOM 1585 O O . ASN A 1 193 ? 6.947 4.594 -7.905 1.00 93.25 193 ASN A O 1
ATOM 1589 N N . ARG A 1 194 ? 4.890 3.732 -7.890 1.00 91.94 194 ARG A N 1
ATOM 1590 C CA . ARG A 1 194 ? 5.106 2.929 -9.104 1.00 91.94 194 ARG A CA 1
ATOM 1591 C C . ARG A 1 194 ? 5.175 3.754 -10.377 1.00 91.94 194 ARG A C 1
ATOM 1593 O O . ARG A 1 194 ? 5.902 3.371 -11.280 1.00 91.94 194 ARG A O 1
ATOM 1600 N N . LYS A 1 195 ? 4.436 4.862 -10.459 1.00 92.62 195 LYS A N 1
ATOM 1601 C CA . LYS A 1 195 ? 4.576 5.783 -11.592 1.00 92.62 195 LYS A CA 1
ATOM 1602 C C . LYS A 1 195 ? 5.973 6.389 -11.618 1.00 92.62 195 LYS A C 1
ATOM 1604 O O . LYS A 1 195 ? 6.554 6.434 -12.684 1.00 92.62 195 LYS A O 1
ATOM 1609 N N . ILE A 1 196 ? 6.516 6.758 -10.456 1.00 93.88 196 ILE A N 1
ATOM 1610 C CA . ILE A 1 196 ? 7.898 7.247 -10.330 1.00 93.88 196 ILE A CA 1
ATOM 1611 C C . ILE A 1 196 ? 8.891 6.191 -10.825 1.00 93.88 196 ILE A C 1
ATOM 1613 O O . ILE A 1 196 ? 9.747 6.506 -11.633 1.00 93.88 196 ILE A O 1
ATOM 1617 N N . VAL A 1 197 ? 8.745 4.932 -10.395 1.00 93.00 197 VAL A N 1
ATOM 1618 C CA . VAL A 1 197 ? 9.594 3.826 -10.880 1.00 93.00 197 VAL A CA 1
ATOM 1619 C C . VAL A 1 197 ? 9.509 3.689 -12.400 1.00 93.00 197 VAL A C 1
ATOM 1621 O O . VAL A 1 197 ? 10.536 3.630 -13.060 1.00 93.00 197 VAL A O 1
ATOM 1624 N N . ASN A 1 198 ? 8.299 3.670 -12.961 1.00 92.62 198 ASN A N 1
ATOM 1625 C CA . ASN A 1 198 ? 8.124 3.567 -14.408 1.00 92.62 198 ASN A CA 1
ATOM 1626 C C . ASN A 1 198 ? 8.708 4.775 -15.150 1.00 92.62 198 ASN A C 1
ATOM 1628 O O . ASN A 1 198 ? 9.251 4.592 -16.228 1.00 92.62 198 ASN A O 1
ATOM 1632 N N . GLU A 1 199 ? 8.598 5.979 -14.588 1.00 92.44 199 GLU A N 1
ATOM 1633 C CA . GLU A 1 199 ? 9.178 7.191 -15.168 1.00 92.44 199 GLU A CA 1
ATOM 1634 C C . GLU A 1 199 ? 10.703 7.103 -15.215 1.00 92.44 199 GLU A C 1
ATOM 1636 O O . GLU A 1 199 ? 11.299 7.310 -16.261 1.00 92.44 199 GLU A O 1
ATOM 1641 N N . ILE A 1 200 ? 11.326 6.685 -14.114 1.00 92.62 200 ILE A N 1
ATOM 1642 C CA . ILE A 1 200 ? 12.773 6.459 -14.037 1.00 92.62 200 ILE A CA 1
ATOM 1643 C C . ILE A 1 200 ? 13.226 5.438 -15.093 1.00 92.62 200 ILE A C 1
ATOM 1645 O O . ILE A 1 200 ? 14.194 5.672 -15.810 1.00 92.62 200 ILE A O 1
ATOM 1649 N N . LEU A 1 201 ? 12.493 4.331 -15.244 1.00 91.81 201 LEU A N 1
ATOM 1650 C CA . LEU A 1 201 ? 12.825 3.276 -16.208 1.00 91.81 201 LEU A CA 1
ATOM 1651 C C . LEU A 1 201 ? 12.691 3.707 -17.676 1.00 91.81 201 LEU A C 1
ATOM 1653 O O . LEU A 1 201 ? 13.294 3.081 -18.546 1.00 91.81 201 LEU A O 1
ATOM 1657 N N . ARG A 1 202 ? 11.938 4.774 -17.975 1.00 91.25 202 ARG A N 1
ATOM 1658 C CA . ARG A 1 202 ? 11.896 5.358 -19.328 1.00 91.25 202 ARG A CA 1
ATOM 1659 C C . ARG A 1 202 ? 13.190 6.070 -19.704 1.00 91.25 202 ARG A C 1
ATOM 1661 O O . ARG A 1 202 ? 13.394 6.305 -20.887 1.00 91.25 202 ARG A O 1
ATOM 1668 N N . HIS A 1 203 ? 14.030 6.413 -18.729 1.00 91.19 203 HIS A N 1
ATOM 1669 C CA . HIS A 1 203 ? 15.330 7.041 -18.960 1.00 91.19 203 HIS A CA 1
ATOM 1670 C C . HIS A 1 203 ? 16.481 6.032 -18.978 1.00 91.19 203 HIS A C 1
ATOM 1672 O O . HIS A 1 203 ? 17.528 6.316 -19.544 1.00 91.19 203 HIS A O 1
ATOM 1678 N N . GLY A 1 204 ? 16.305 4.850 -18.384 1.00 90.50 204 GLY A N 1
ATOM 1679 C CA . GLY A 1 204 ? 17.305 3.793 -18.464 1.00 90.50 204 GLY A CA 1
ATOM 1680 C C . GLY A 1 204 ? 17.031 2.618 -17.536 1.00 90.50 204 GLY A C 1
ATOM 1681 O O . GLY A 1 204 ? 16.451 2.767 -16.456 1.00 90.50 204 GLY A O 1
ATOM 1682 N N . LYS A 1 205 ? 17.477 1.432 -17.954 1.00 89.75 205 LYS A N 1
ATOM 1683 C CA . LYS A 1 205 ? 17.409 0.194 -17.162 1.00 89.75 205 LYS A CA 1
ATOM 1684 C C . LYS A 1 205 ? 18.635 -0.033 -16.273 1.00 89.75 205 LYS A C 1
ATOM 1686 O O . LYS A 1 205 ? 18.541 -0.769 -15.295 1.00 89.75 205 LYS A O 1
ATOM 1691 N N . HIS A 1 206 ? 19.776 0.583 -16.587 1.00 90.62 206 HIS A N 1
ATOM 1692 C CA . HIS A 1 206 ? 21.020 0.400 -15.841 1.00 90.62 206 HIS A CA 1
ATOM 1693 C C . HIS A 1 206 ? 21.144 1.457 -14.743 1.00 90.62 206 HIS A C 1
ATOM 1695 O O . HIS A 1 206 ? 21.545 2.592 -14.985 1.00 90.62 206 HIS A O 1
ATOM 1701 N N . ILE A 1 207 ? 20.784 1.079 -13.518 1.00 90.75 207 ILE A N 1
ATOM 1702 C CA . ILE A 1 207 ? 20.640 2.017 -12.403 1.00 90.75 207 ILE A CA 1
ATOM 1703 C C . ILE A 1 207 ? 21.879 2.004 -11.508 1.00 90.75 207 ILE A C 1
ATOM 1705 O O . ILE A 1 207 ? 22.207 0.989 -10.898 1.00 90.75 207 ILE A O 1
ATOM 1709 N N . LYS A 1 208 ? 22.520 3.164 -11.363 1.00 90.50 208 LYS A N 1
ATOM 1710 C CA . LYS A 1 208 ? 23.549 3.436 -10.356 1.00 90.50 208 LYS A CA 1
ATOM 1711 C C . LYS A 1 208 ? 22.922 4.244 -9.229 1.00 90.50 208 LYS A C 1
ATOM 1713 O O . LYS A 1 208 ? 22.297 5.269 -9.473 1.00 90.50 208 LYS A O 1
ATOM 1718 N N . THR A 1 209 ? 23.055 3.796 -7.989 1.00 87.94 209 THR A N 1
ATOM 1719 C CA . THR A 1 209 ? 22.494 4.504 -6.833 1.00 87.94 209 THR A CA 1
ATOM 1720 C C . THR A 1 209 ? 23.428 4.388 -5.643 1.00 87.94 209 THR A C 1
ATOM 1722 O O . THR A 1 209 ? 24.147 3.397 -5.502 1.00 87.94 209 THR A O 1
ATOM 1725 N N . GLU A 1 210 ? 23.425 5.403 -4.787 1.00 82.88 210 GLU A N 1
ATOM 1726 C CA . GLU A 1 210 ? 24.121 5.343 -3.510 1.00 82.88 210 GLU A CA 1
ATOM 1727 C C . GLU A 1 210 ? 23.510 4.293 -2.567 1.00 82.88 210 GLU A C 1
ATOM 1729 O O . GLU A 1 210 ? 22.302 4.025 -2.553 1.00 82.88 210 GLU A O 1
ATOM 1734 N N . ASN A 1 211 ? 24.359 3.680 -1.740 1.00 80.19 211 ASN A N 1
ATOM 1735 C CA . ASN A 1 211 ? 23.919 2.692 -0.761 1.00 80.19 211 ASN A CA 1
ATOM 1736 C C . ASN A 1 211 ? 23.321 3.380 0.474 1.00 80.19 211 ASN A C 1
ATOM 1738 O O . ASN A 1 211 ? 23.969 3.543 1.510 1.00 80.19 211 ASN A O 1
ATOM 1742 N N . VAL A 1 212 ? 22.059 3.789 0.359 1.00 83.50 212 VAL A N 1
ATOM 1743 C CA . VAL A 1 212 ? 21.360 4.501 1.429 1.00 83.50 212 VAL A CA 1
ATOM 1744 C C . VAL A 1 212 ? 20.592 3.561 2.345 1.00 83.50 212 VAL A C 1
ATOM 1746 O O . VAL A 1 212 ? 19.731 2.780 1.926 1.00 83.50 212 VAL A O 1
ATOM 1749 N N . SER A 1 213 ? 20.809 3.723 3.650 1.00 84.94 213 SER A N 1
ATOM 1750 C CA . SER A 1 213 ? 20.044 3.015 4.673 1.00 84.94 213 SER A CA 1
ATOM 1751 C C . SER A 1 213 ? 18.715 3.714 4.979 1.00 84.94 213 SER A C 1
ATOM 1753 O O . SER A 1 213 ? 18.599 4.486 5.929 1.00 84.94 213 SER A O 1
ATOM 1755 N N . VAL A 1 214 ? 17.640 3.359 4.266 1.00 82.44 214 VAL A N 1
ATOM 1756 C CA . VAL A 1 214 ? 16.273 3.836 4.597 1.00 82.44 214 VAL A CA 1
ATOM 1757 C C . VAL A 1 214 ? 15.882 3.495 6.049 1.00 82.44 214 VAL A C 1
ATOM 1759 O O . VAL A 1 214 ? 15.103 4.208 6.690 1.00 82.44 214 VAL A O 1
ATOM 1762 N N . LYS A 1 215 ? 16.460 2.425 6.614 1.00 84.50 215 LYS A N 1
ATOM 1763 C CA . LYS A 1 215 ? 16.267 2.021 8.014 1.00 84.50 215 LYS A CA 1
ATOM 1764 C C . LYS A 1 215 ? 16.829 3.051 9.000 1.00 84.50 215 LYS A C 1
ATOM 1766 O O . LYS A 1 215 ? 16.216 3.265 10.048 1.00 84.50 215 LYS A O 1
ATOM 1771 N N . SER A 1 216 ? 17.962 3.689 8.694 1.00 86.00 216 SER A N 1
ATOM 1772 C CA . SER A 1 216 ? 18.536 4.733 9.553 1.00 86.00 216 SER A CA 1
ATOM 1773 C C . SER A 1 216 ? 17.631 5.968 9.565 1.00 86.00 216 SER A C 1
ATOM 1775 O O . SER A 1 216 ? 17.261 6.456 10.637 1.00 86.00 216 SER A O 1
ATOM 1777 N N . TRP A 1 217 ? 17.144 6.389 8.395 1.00 87.81 217 TRP A N 1
ATOM 1778 C CA . TRP A 1 217 ? 16.188 7.483 8.285 1.00 87.81 217 TRP A CA 1
ATOM 1779 C C . TRP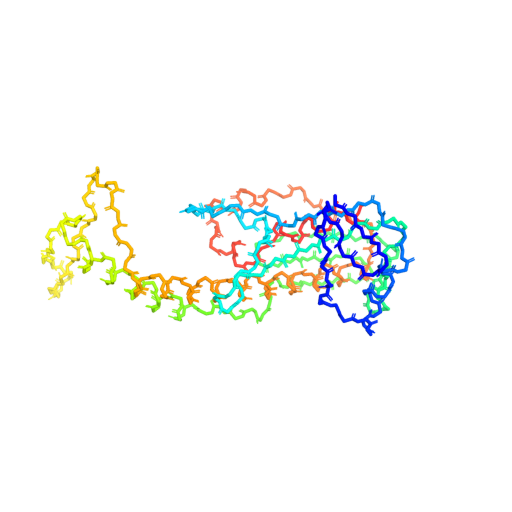 A 1 217 ? 14.872 7.179 8.996 1.00 87.81 217 TRP A C 1
ATOM 1781 O O . TRP A 1 217 ? 14.277 8.084 9.573 1.00 87.81 217 TRP A O 1
ATOM 1791 N N . GLN A 1 218 ? 14.412 5.924 9.025 1.00 87.56 218 GLN A N 1
ATOM 1792 C CA . GLN A 1 218 ? 13.170 5.558 9.715 1.00 87.56 218 GLN A CA 1
ATOM 1793 C C . GLN A 1 218 ? 13.214 5.869 11.215 1.00 87.56 218 GLN A C 1
ATOM 1795 O O . GLN A 1 218 ? 12.178 6.220 11.784 1.00 87.56 218 GLN A O 1
ATOM 1800 N N . LYS A 1 219 ? 14.396 5.809 11.845 1.00 87.56 219 LYS A N 1
ATOM 1801 C CA . LYS A 1 219 ? 14.564 6.182 13.257 1.00 87.56 219 LYS A CA 1
ATOM 1802 C C . LYS A 1 219 ? 14.343 7.682 13.489 1.00 87.56 219 LYS A C 1
ATOM 1804 O O . LYS A 1 219 ? 13.735 8.046 14.488 1.00 87.56 219 LYS A O 1
ATOM 1809 N N . ARG A 1 220 ? 14.792 8.541 12.563 1.00 87.19 220 ARG A N 1
ATOM 1810 C CA . ARG A 1 220 ? 14.708 10.012 12.681 1.00 87.19 220 ARG A CA 1
ATOM 1811 C C . ARG A 1 220 ? 13.416 10.593 12.086 1.00 87.19 220 ARG A C 1
ATOM 1813 O O . ARG A 1 220 ? 12.785 11.458 12.680 1.00 87.19 220 ARG A O 1
ATOM 1820 N N . TYR A 1 221 ? 12.972 10.064 10.948 1.00 86.94 221 TYR A N 1
ATOM 1821 C CA . TYR A 1 221 ? 11.891 10.601 10.111 1.00 86.94 221 TYR A CA 1
ATOM 1822 C C . TYR A 1 221 ? 10.757 9.594 9.867 1.00 86.94 221 TYR A C 1
ATOM 1824 O O . TYR A 1 221 ? 10.063 9.652 8.848 1.00 86.94 221 TYR A O 1
ATOM 1832 N N . GLY A 1 222 ? 10.519 8.665 10.798 1.00 85.38 222 GLY A N 1
ATOM 1833 C CA . GLY A 1 222 ? 9.601 7.534 10.604 1.00 85.38 222 GLY A CA 1
ATOM 1834 C C . GLY A 1 222 ? 8.189 7.901 10.126 1.00 85.38 222 GLY A C 1
ATOM 1835 O O . GLY A 1 222 ? 7.614 7.183 9.307 1.00 85.38 222 GLY A O 1
ATOM 1836 N N . LYS A 1 223 ? 7.638 9.046 10.556 1.00 84.44 223 LYS A N 1
ATOM 1837 C CA . LYS A 1 223 ? 6.332 9.538 10.070 1.00 84.44 223 LYS A CA 1
ATOM 1838 C C . LYS A 1 223 ? 6.366 9.924 8.587 1.00 84.44 223 LYS A C 1
ATOM 1840 O O . LYS A 1 223 ? 5.448 9.558 7.854 1.00 84.44 223 LYS A O 1
ATOM 1845 N N . ALA A 1 224 ? 7.403 10.644 8.156 1.00 84.56 224 ALA A N 1
ATOM 1846 C CA . ALA A 1 224 ? 7.569 11.064 6.767 1.00 84.56 224 ALA A CA 1
ATOM 1847 C C . ALA A 1 224 ? 7.822 9.849 5.868 1.00 84.56 224 ALA A C 1
ATOM 1849 O O . ALA A 1 224 ? 7.113 9.657 4.885 1.00 84.56 224 ALA A O 1
ATOM 1850 N N . ILE A 1 225 ? 8.719 8.948 6.276 1.00 85.88 225 ILE A N 1
ATOM 1851 C CA . ILE A 1 225 ? 9.030 7.721 5.527 1.00 85.88 225 ILE A CA 1
ATOM 1852 C C . ILE A 1 225 ? 7.820 6.806 5.421 1.00 85.88 225 ILE A C 1
ATOM 1854 O O . ILE A 1 225 ? 7.554 6.270 4.350 1.00 85.88 225 ILE A O 1
ATOM 1858 N N . SER A 1 226 ? 7.032 6.653 6.487 1.00 82.56 226 SER A N 1
ATOM 1859 C CA . SER A 1 226 ? 5.801 5.863 6.411 1.00 82.56 226 SER A CA 1
ATOM 1860 C C . SER A 1 226 ? 4.783 6.463 5.435 1.00 82.56 226 SER A C 1
ATOM 1862 O O . SER A 1 226 ? 4.003 5.714 4.848 1.00 82.56 226 SER A O 1
ATOM 1864 N N . ALA A 1 227 ? 4.761 7.786 5.257 1.00 84.31 227 ALA A N 1
ATOM 1865 C CA . ALA A 1 227 ? 3.861 8.449 4.318 1.00 84.31 227 ALA A CA 1
ATOM 1866 C C . ALA A 1 227 ? 4.376 8.402 2.870 1.00 84.31 227 ALA A C 1
ATOM 1868 O O . ALA A 1 227 ? 3.588 8.168 1.954 1.00 84.31 227 ALA A O 1
ATOM 1869 N N . LYS A 1 228 ? 5.681 8.616 2.679 1.00 87.12 228 LYS A N 1
ATOM 1870 C CA . LYS A 1 228 ? 6.346 8.738 1.376 1.00 87.12 228 LYS A CA 1
ATOM 1871 C C . LYS A 1 228 ? 6.785 7.397 0.791 1.00 87.12 228 LYS A C 1
ATOM 1873 O O . LYS A 1 228 ? 6.751 7.212 -0.415 1.00 87.12 228 LYS A O 1
ATOM 1878 N N . SER A 1 229 ? 7.086 6.421 1.642 1.00 87.56 229 SER A N 1
ATOM 1879 C CA . SER A 1 229 ? 7.509 5.061 1.281 1.00 87.56 229 SER A CA 1
ATOM 1880 C C . SER A 1 229 ? 8.706 4.987 0.305 1.00 87.56 229 SER A C 1
ATOM 1882 O O . SER A 1 229 ? 8.623 4.235 -0.667 1.00 87.56 229 SER A O 1
ATOM 1884 N N . PRO A 1 230 ? 9.830 5.694 0.558 1.00 87.88 230 PRO A N 1
ATOM 1885 C CA . PRO A 1 230 ? 11.030 5.631 -0.292 1.00 87.88 230 PRO A CA 1
ATOM 1886 C C . PRO A 1 230 ? 11.592 4.206 -0.420 1.00 87.88 230 PRO A C 1
ATOM 1888 O O . PRO A 1 230 ? 11.899 3.752 -1.517 1.00 87.88 230 PRO A O 1
ATOM 1891 N N . GLY A 1 231 ? 11.603 3.432 0.673 1.00 87.56 231 GLY A N 1
ATOM 1892 C CA . GLY A 1 231 ? 12.083 2.043 0.648 1.00 87.56 231 GLY A CA 1
ATOM 1893 C C . GLY A 1 231 ? 11.264 1.104 -0.249 1.00 87.56 231 GLY A C 1
ATOM 1894 O O . GLY A 1 231 ? 11.776 0.080 -0.687 1.00 87.56 231 GLY A O 1
ATOM 1895 N N . PHE A 1 232 ? 10.005 1.443 -0.560 1.00 88.62 232 PHE A N 1
ATOM 1896 C CA . PHE A 1 232 ? 9.234 0.699 -1.560 1.00 88.62 232 PHE A CA 1
ATOM 1897 C C . PHE A 1 232 ? 9.779 0.947 -2.973 1.00 88.62 232 PHE A C 1
ATOM 1899 O O . PHE A 1 232 ? 9.930 -0.011 -3.723 1.00 88.62 232 PHE A O 1
ATOM 1906 N N . VAL A 1 233 ? 10.107 2.197 -3.314 1.00 89.44 233 VAL A N 1
ATOM 1907 C CA . VAL A 1 233 ? 10.681 2.552 -4.623 1.00 89.44 233 VAL A CA 1
ATOM 1908 C C . VAL A 1 233 ? 12.034 1.878 -4.808 1.00 89.44 233 VAL A C 1
ATOM 1910 O O . VAL A 1 233 ? 12.207 1.163 -5.787 1.00 89.44 233 VAL A O 1
ATOM 1913 N N . GLN A 1 234 ? 12.926 1.989 -3.819 1.00 88.06 234 GLN A N 1
ATOM 1914 C CA . GLN A 1 234 ? 14.232 1.319 -3.836 1.00 88.06 234 GLN A CA 1
ATOM 1915 C C . GLN A 1 234 ? 14.094 -0.195 -4.072 1.00 88.06 234 GLN A C 1
ATOM 1917 O O . GLN A 1 234 ? 14.799 -0.764 -4.897 1.00 88.06 234 GLN A O 1
ATOM 1922 N N . SER A 1 235 ? 13.131 -0.847 -3.404 1.00 87.88 235 SER A N 1
ATOM 1923 C CA . SER A 1 235 ? 12.899 -2.288 -3.575 1.00 87.88 235 SER A CA 1
ATOM 1924 C C . SER A 1 235 ? 12.314 -2.686 -4.933 1.00 87.88 235 SER A C 1
ATOM 1926 O O . SER A 1 235 ? 12.533 -3.811 -5.370 1.00 87.88 235 SER A O 1
ATOM 1928 N N . GLU A 1 236 ? 11.532 -1.813 -5.579 1.00 88.50 236 GLU A N 1
ATOM 1929 C CA . GLU A 1 236 ? 10.996 -2.102 -6.915 1.00 88.50 236 GLU A CA 1
ATOM 1930 C C . GLU A 1 236 ? 12.068 -1.850 -7.984 1.00 88.50 236 GLU A C 1
ATOM 1932 O O . GLU A 1 236 ? 12.156 -2.649 -8.906 1.00 88.50 236 GLU A O 1
ATOM 1937 N N . LEU A 1 237 ? 12.914 -0.821 -7.833 1.00 87.06 237 LEU A N 1
ATOM 1938 C CA . LEU A 1 237 ? 14.044 -0.570 -8.737 1.00 87.06 237 LEU A CA 1
ATOM 1939 C C . LEU A 1 237 ? 15.050 -1.728 -8.698 1.00 87.06 237 LEU A C 1
ATOM 1941 O O . LEU A 1 237 ? 15.353 -2.293 -9.740 1.00 87.06 237 LEU A O 1
ATOM 1945 N N . ALA A 1 238 ? 15.443 -2.172 -7.499 1.00 85.00 238 ALA A N 1
ATOM 1946 C CA . ALA A 1 238 ? 16.364 -3.299 -7.309 1.00 85.00 238 ALA A CA 1
ATOM 1947 C C . ALA A 1 238 ? 15.826 -4.660 -7.794 1.00 85.00 238 ALA A C 1
ATOM 1949 O O . ALA A 1 238 ? 16.560 -5.638 -7.837 1.00 85.00 238 ALA A O 1
ATOM 1950 N N . ARG A 1 239 ? 14.520 -4.771 -8.075 1.00 81.56 239 ARG A N 1
ATOM 1951 C CA . ARG A 1 239 ? 13.924 -5.985 -8.656 1.00 81.56 239 ARG A CA 1
ATOM 1952 C C . ARG A 1 239 ? 14.024 -5.994 -10.187 1.00 81.56 239 ARG A C 1
ATOM 1954 O O . ARG A 1 239 ? 13.847 -7.052 -10.782 1.00 81.56 239 ARG A O 1
ATOM 1961 N N . ILE A 1 240 ? 14.167 -4.820 -10.796 1.00 74.00 240 ILE A N 1
ATOM 1962 C CA . ILE A 1 240 ? 14.087 -4.613 -12.245 1.00 74.00 240 ILE A CA 1
ATOM 1963 C C . ILE A 1 240 ? 15.488 -4.480 -12.857 1.00 74.00 240 ILE A C 1
ATOM 1965 O O . ILE A 1 240 ? 15.663 -4.902 -13.996 1.00 74.00 240 ILE A O 1
ATOM 1969 N N . SER A 1 241 ? 16.447 -3.930 -12.101 1.00 59.84 241 SER A N 1
ATOM 1970 C CA . SER A 1 241 ? 17.891 -3.977 -12.386 1.00 59.84 241 SER A CA 1
ATOM 1971 C C . SER A 1 241 ? 18.461 -5.373 -12.171 1.00 59.84 241 SER A C 1
ATOM 1973 O O . SER A 1 241 ? 19.255 -5.818 -13.020 1.00 59.84 241 SER A O 1
#

Organism: NCBI:txid2530354

Secondary structure (DSSP, 8-state):
-EEETTEEEETTEEE-----SS-HHHHHHHHS-EEEEEE-------S----S--SEEEETTEEEE-EEEEE-SPPPPPGGG-----EEEEEE-SSEEEEESSSEEEEETTTT----HHHHHHHHHHHHHHHHHH-GGGBPPPEEEEETTEEEEEPPPBPTT-------HHHHHHHHHHHHHHHHHHHHHHHHHHHHHHHHHTT-SEEEE----HHHHHHHHHHHHHHH-HHHHHHHHHHH-

Foldseek 3Di:
DDQDPCWDDDPPDTHHDPDDCPPPQVVVLVPFAFPDKDKQDDDDDPDDDDPPDDRFDCAPNDTHTDMDTDGDDDHDDDPLLDFDAWEKEWEDDLFWIWIDTVDTDIGGFLPPQDPCPPVLVVLVVQLVVQQCVQCVVQFDDWDWDDDDPDIDTHGTDGDPPDDDGDQDPSSVVSVSVSVNSVVSRVVSSLVSLVVVLSVNRNRHLHYHYDPDDVVVVCVVPVVSCVNRVSVSSVVVSVVRD

pLDDT: mean 85.52, std 13.35, range [30.5, 97.12]

Mean predicted aligned error: 8.48 Å